Protein AF-A0A8S3FHP0-F1 (afdb_monomer_lite)

Foldseek 3Di:
DDPCLPQADQECVPDPDPDPVSVVSNCVVCVVVVNQWHHHDLDIGGADNVDDDPCLDPVNLVVLAPDAPPPDGGDLSVNLNVQLVCCLVVVDHGDDDQDDDWPRCSVVSVLSSLVSLQVNLPDPDPQSVVVVVCVVVCQQAAFWCDPVDHRGGQWDKDKAFDADNSSHTPHIDIDIGRRPPVLVPDDDPPIHRGNNVVCVQVVDDPVVCVVVVHDHPVD

pLDDT: mean 90.95, std 8.44, range [51.56, 98.5]

InterPro domains:
  IPR001609 Myosin head, motor domain-like [PF00063] (9-217)
  IPR001609 Myosin head, motor domain-like [PR00193] (37-56)
  IPR001609 Myosin head, motor domain-like [PR00193] (93-118)
  IPR001609 Myosin head, motor domain-like [PR00193] (136-163)
  IPR001609 Myosin head, motor domain-like [PS51456] (7-219)
  IPR001609 Myosin head, motor domain-like [SM00242] (1-219)
  IPR027417 P-loop containing nucleoside triphosphate hydrolase [SSF52540] (2-216)
  IPR036961 Kinesin motor domain superfamily [G3DSA:3.40.850.10] (1-219)
  IPR051724 Actin-based Motor Myosin [PTHR46049] (6-218)

Secondary structure (DSSP, 8-state):
--THHHH--SBGGG-SS--HHHHHHHHHHHHHTT--EEEETTEEEE---SS--S-SSHHHHHHHTT--BTTB---HHHHHHHHHHHHHHHT---------STTSSHHHHHHHHHHHHHHHTT---HHHHHHHHHHHHHHHHHEE--SS-TTEE-SEEEEEEEE-TTS-EEEEEEEEE---GGGGT---TT---BHHHHHHHHHS-HHHHHHTT---TT-

Sequence (219 aa):
MHITSIEGVDDMILLGDLKESAILHNLHMRYKQNYIYTYTGSILVAVNPYKLLNIYNIENIRQYSNKKIGELPPHIFSIGDNAYWSMQRYQHDQCIIISGESGSGKTESTKLILQFLAATSGQHSWIEQQILDANPILEAFGNAKTVRNDNSSRFGKYIDIHFDKRGTIEGAKIEQYLLEKSRIVSQARDERNYHVFYCLLSGMSKEEKKSLDLTAASD

Radius of gyration: 20.95 Å; chains: 1; bounding box: 48×36×68 Å

Structure (mmCIF, N/CA/C/O backbone):
data_AF-A0A8S3FHP0-F1
#
_entry.id   AF-A0A8S3FHP0-F1
#
loop_
_atom_site.group_PDB
_atom_site.id
_atom_site.type_symbol
_atom_site.label_atom_id
_atom_site.label_alt_id
_atom_site.label_comp_id
_atom_site.label_asym_id
_atom_site.label_entity_id
_atom_site.label_seq_id
_atom_site.pdbx_PDB_ins_code
_atom_site.Cartn_x
_atom_site.Cartn_y
_atom_site.Cartn_z
_atom_site.occupancy
_atom_site.B_iso_or_equiv
_atom_site.auth_seq_id
_atom_site.auth_comp_id
_atom_site.auth_asym_id
_atom_site.auth_atom_id
_atom_site.pdbx_PDB_model_num
ATOM 1 N N . MET A 1 1 ? -3.544 -14.968 -33.261 1.00 56.84 1 MET A N 1
ATOM 2 C CA . MET A 1 1 ? -2.958 -14.386 -32.034 1.00 56.84 1 MET A CA 1
ATOM 3 C C . MET A 1 1 ? -1.566 -13.895 -32.379 1.00 56.84 1 MET A C 1
ATOM 5 O O . MET A 1 1 ? -0.872 -14.602 -33.098 1.00 56.84 1 MET A O 1
ATOM 9 N N . HIS A 1 2 ? -1.206 -12.680 -31.965 1.00 62.44 2 HIS A N 1
ATOM 10 C CA . HIS A 1 2 ? 0.140 -12.138 -32.181 1.00 62.44 2 HIS A CA 1
ATOM 11 C C . HIS A 1 2 ? 1.163 -12.952 -31.368 1.00 62.44 2 HIS A C 1
ATOM 13 O O . HIS A 1 2 ? 0.796 -13.522 -30.344 1.00 62.44 2 HIS A O 1
ATOM 19 N N . ILE A 1 3 ? 2.430 -13.028 -31.792 1.00 61.47 3 ILE A N 1
ATOM 20 C CA . ILE A 1 3 ? 3.427 -13.908 -31.147 1.00 61.47 3 ILE A CA 1
ATOM 21 C C . ILE A 1 3 ? 3.679 -13.517 -29.679 1.00 61.47 3 ILE A C 1
ATOM 23 O O . ILE A 1 3 ? 3.780 -14.373 -28.808 1.00 61.47 3 ILE A O 1
ATOM 27 N N . THR A 1 4 ? 3.632 -12.214 -29.382 1.00 61.62 4 THR A N 1
ATOM 28 C CA . THR A 1 4 ? 3.727 -11.668 -28.015 1.00 61.62 4 THR A CA 1
ATOM 29 C C . THR A 1 4 ? 2.534 -12.047 -27.132 1.00 61.62 4 THR A C 1
ATOM 31 O O . THR A 1 4 ? 2.607 -11.923 -25.914 1.00 61.62 4 THR A O 1
ATOM 34 N N . SER A 1 5 ? 1.429 -12.516 -27.721 1.00 62.69 5 SER A N 1
ATOM 35 C CA . SER A 1 5 ? 0.283 -13.055 -26.986 1.00 62.69 5 SER A CA 1
ATOM 36 C C . SER A 1 5 ? 0.494 -14.502 -26.534 1.00 62.69 5 SER A C 1
ATOM 38 O O . SER A 1 5 ? -0.358 -15.005 -25.819 1.00 62.69 5 SER A O 1
ATOM 40 N N . ILE A 1 6 ? 1.571 -15.180 -26.952 1.00 68.56 6 ILE A N 1
ATOM 41 C CA . ILE A 1 6 ? 1.812 -16.601 -26.645 1.00 68.56 6 ILE A CA 1
ATOM 42 C C . ILE A 1 6 ? 2.683 -16.763 -25.391 1.00 68.56 6 ILE A C 1
ATOM 44 O O . ILE A 1 6 ? 2.388 -17.614 -24.558 1.00 68.56 6 ILE A O 1
ATOM 48 N N . GLU A 1 7 ? 3.718 -15.937 -25.226 1.00 74.69 7 GLU A N 1
ATOM 49 C CA . GLU A 1 7 ? 4.667 -16.046 -24.100 1.00 74.69 7 GLU A CA 1
ATOM 50 C C . GLU A 1 7 ? 4.375 -15.057 -22.958 1.00 74.69 7 GLU A C 1
ATOM 52 O O . GLU A 1 7 ? 4.788 -15.273 -21.820 1.00 74.69 7 GLU A O 1
ATOM 57 N N . GLY A 1 8 ? 3.588 -14.012 -23.235 1.00 85.12 8 GLY A N 1
ATOM 58 C CA . GLY A 1 8 ? 3.353 -12.902 -22.318 1.00 85.12 8 GLY A CA 1
ATOM 59 C C . GLY A 1 8 ? 4.528 -11.920 -22.281 1.00 85.12 8 GLY A C 1
ATOM 60 O O . GLY A 1 8 ? 5.661 -12.252 -22.612 1.00 85.12 8 GLY A O 1
ATOM 61 N N . VAL A 1 9 ? 4.253 -10.675 -21.902 1.00 93.94 9 VAL A N 1
ATOM 62 C CA . VAL A 1 9 ? 5.231 -9.581 -21.875 1.00 93.94 9 VAL A CA 1
ATOM 63 C C . VAL A 1 9 ? 5.257 -8.908 -20.510 1.00 93.94 9 VAL A C 1
ATOM 65 O O . VAL A 1 9 ? 4.219 -8.743 -19.866 1.00 93.94 9 VAL A O 1
ATOM 68 N N . ASP A 1 10 ? 6.454 -8.510 -20.084 1.00 96.12 10 ASP A N 1
ATOM 69 C CA . ASP A 1 10 ? 6.668 -7.734 -18.860 1.00 96.12 10 ASP A CA 1
ATOM 70 C C . ASP A 1 10 ? 6.106 -6.312 -18.968 1.00 96.12 10 ASP A C 1
ATOM 72 O O . ASP A 1 10 ? 5.585 -5.795 -17.982 1.00 96.12 10 ASP A O 1
ATOM 76 N N . ASP A 1 11 ? 6.162 -5.711 -20.160 1.00 96.00 11 ASP A N 1
ATOM 77 C CA . ASP A 1 11 ? 5.570 -4.407 -20.456 1.00 96.00 11 ASP A CA 1
ATOM 78 C C . ASP A 1 11 ? 4.529 -4.528 -21.570 1.00 96.00 11 ASP A C 1
ATOM 80 O O . ASP A 1 11 ? 4.825 -4.928 -22.699 1.00 96.00 11 ASP A O 1
ATOM 84 N N . MET A 1 12 ? 3.285 -4.183 -21.245 1.00 95.19 12 MET A N 1
ATOM 85 C CA . MET A 1 12 ? 2.149 -4.324 -22.148 1.00 95.19 12 MET A CA 1
ATOM 86 C C . MET A 1 12 ? 2.195 -3.368 -23.340 1.00 95.19 12 MET A C 1
ATOM 88 O O . MET A 1 12 ? 1.509 -3.644 -24.320 1.00 95.19 12 MET A O 1
ATOM 92 N N . ILE A 1 13 ? 3.038 -2.325 -23.339 1.00 92.81 13 ILE A N 1
ATOM 93 C CA . ILE A 1 13 ? 3.249 -1.493 -24.544 1.00 92.81 13 ILE A CA 1
ATOM 94 C C . ILE A 1 13 ? 3.892 -2.281 -25.696 1.00 92.81 13 ILE A C 1
ATOM 96 O O . ILE A 1 13 ? 3.830 -1.848 -26.842 1.00 92.81 13 ILE A O 1
ATOM 100 N N . LEU A 1 14 ? 4.496 -3.438 -25.400 1.00 91.50 14 LEU A N 1
ATOM 101 C CA . LEU A 1 14 ? 5.102 -4.339 -26.382 1.00 91.50 14 LEU A CA 1
ATOM 102 C C . LEU A 1 14 ? 4.084 -5.309 -27.008 1.00 91.50 14 LEU A C 1
ATOM 104 O O . LEU A 1 14 ? 4.441 -6.105 -27.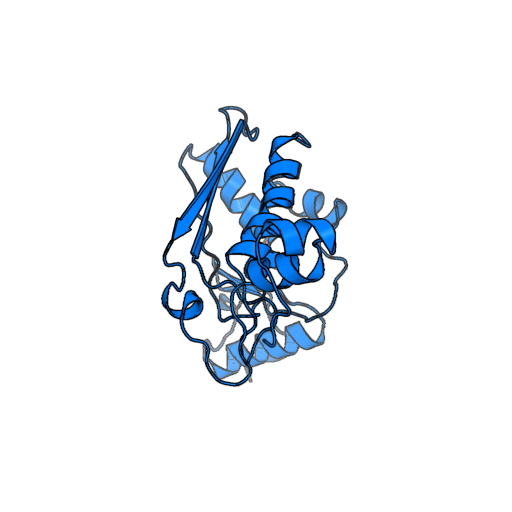879 1.00 91.50 14 LEU A O 1
ATOM 108 N N . LEU A 1 15 ? 2.820 -5.289 -26.571 1.00 90.38 15 LEU A N 1
ATOM 109 C CA . LEU A 1 15 ? 1.770 -6.092 -27.192 1.00 90.38 15 LEU A CA 1
ATOM 110 C C . LEU A 1 15 ? 1.500 -5.591 -28.615 1.00 90.38 15 LEU A C 1
ATOM 112 O O . LEU A 1 15 ? 1.171 -4.428 -28.821 1.00 90.38 15 LEU A O 1
ATOM 116 N N . GLY A 1 16 ? 1.555 -6.498 -29.596 1.00 84.12 16 GLY A N 1
ATOM 117 C CA . GLY A 1 16 ? 1.238 -6.159 -30.991 1.00 84.12 16 GLY A CA 1
ATOM 118 C C . GLY A 1 16 ? -0.228 -5.767 -31.240 1.00 84.12 16 GLY A C 1
ATOM 119 O O . GLY A 1 16 ? -0.529 -5.184 -32.275 1.00 84.12 16 GLY A O 1
ATOM 120 N N . ASP A 1 17 ? -1.138 -6.075 -30.307 1.00 83.19 17 ASP A N 1
ATOM 121 C CA . ASP A 1 17 ? -2.545 -5.654 -30.332 1.00 83.19 17 ASP A CA 1
ATOM 122 C C . ASP A 1 17 ? -2.956 -5.167 -28.932 1.00 83.19 17 ASP A C 1
ATOM 124 O O . ASP A 1 17 ? -3.122 -5.969 -28.011 1.00 83.19 17 ASP A O 1
ATOM 128 N N . LEU A 1 18 ? -3.096 -3.850 -28.757 1.00 84.12 18 LEU A N 1
ATOM 129 C CA . LEU A 1 18 ? -3.465 -3.199 -27.490 1.00 84.12 18 LEU A CA 1
ATOM 130 C C . LEU A 1 18 ? -4.990 -3.178 -27.292 1.00 84.12 18 LEU A C 1
ATOM 132 O O . LEU A 1 18 ? -5.617 -2.125 -27.188 1.00 84.12 18 LEU A O 1
ATOM 136 N N . LYS A 1 19 ? -5.601 -4.365 -27.249 1.00 89.62 19 LYS A N 1
ATOM 137 C CA . LYS A 1 19 ? -7.020 -4.554 -26.902 1.00 89.62 19 LYS A CA 1
ATOM 138 C C . LYS A 1 19 ? -7.177 -5.046 -25.472 1.00 89.62 19 LYS A C 1
ATOM 140 O O . LYS A 1 19 ? -6.323 -5.773 -24.967 1.00 89.62 19 LYS A O 1
ATOM 145 N N . GLU A 1 20 ? -8.329 -4.761 -24.866 1.00 91.81 20 GLU A N 1
ATOM 146 C CA . GLU A 1 20 ? -8.692 -5.260 -23.529 1.00 91.81 20 GLU A CA 1
ATOM 147 C C . GLU A 1 20 ? -8.520 -6.781 -23.408 1.00 91.81 20 GLU A C 1
ATOM 149 O O . GLU A 1 20 ? -7.965 -7.269 -22.428 1.00 91.81 20 GLU A O 1
ATOM 154 N N . SER A 1 21 ? -8.906 -7.538 -24.442 1.00 91.69 21 SER A N 1
ATOM 155 C CA . SER A 1 21 ? -8.743 -8.995 -24.470 1.00 91.69 21 SER A CA 1
ATOM 156 C C . SER A 1 21 ? -7.278 -9.437 -24.432 1.00 91.69 21 SER A C 1
ATOM 158 O O . SER A 1 21 ? -6.962 -10.444 -23.805 1.00 91.69 21 SER A O 1
ATOM 160 N N . ALA A 1 22 ? -6.380 -8.703 -25.095 1.00 91.56 22 ALA A N 1
ATOM 161 C CA . ALA A 1 22 ? -4.953 -9.014 -25.125 1.00 91.56 22 ALA A CA 1
ATOM 162 C C . ALA A 1 22 ? -4.275 -8.654 -23.796 1.00 91.56 22 ALA A C 1
ATOM 164 O O . ALA A 1 22 ? -3.485 -9.445 -23.281 1.00 91.56 22 ALA A O 1
ATOM 165 N N . ILE A 1 23 ? -4.644 -7.512 -23.209 1.00 93.50 23 ILE A N 1
ATOM 166 C CA . ILE A 1 23 ? -4.213 -7.087 -21.870 1.00 93.50 23 ILE A CA 1
ATOM 167 C C . ILE A 1 23 ? -4.636 -8.128 -20.829 1.00 93.50 23 ILE A C 1
ATOM 169 O O . ILE A 1 23 ? -3.799 -8.643 -20.088 1.00 93.50 23 ILE A O 1
ATOM 173 N N . LEU A 1 24 ? -5.920 -8.499 -20.814 1.00 94.94 24 LEU A N 1
ATOM 174 C CA . LEU A 1 24 ? -6.455 -9.491 -19.883 1.00 94.94 24 LEU A CA 1
ATOM 175 C C . LEU A 1 24 ? -5.771 -10.851 -20.056 1.00 94.94 24 LEU A C 1
ATOM 177 O O . LEU A 1 24 ? -5.426 -11.500 -19.069 1.00 94.94 24 LEU A O 1
ATOM 181 N N . HIS A 1 25 ? -5.542 -11.273 -21.301 1.00 93.81 25 HIS A N 1
ATOM 182 C CA . HIS A 1 25 ? -4.832 -12.513 -21.589 1.00 93.81 25 HIS A CA 1
ATOM 183 C C . HIS A 1 25 ? -3.393 -12.489 -21.055 1.00 93.81 25 HIS A C 1
ATOM 185 O O . HIS A 1 25 ? -2.985 -13.439 -20.388 1.00 93.81 25 HIS A O 1
ATOM 191 N N . ASN A 1 26 ? -2.656 -11.394 -21.275 1.00 95.75 26 ASN A N 1
ATOM 192 C CA . ASN A 1 26 ? -1.294 -11.227 -20.770 1.00 95.75 26 ASN A CA 1
ATOM 193 C C . ASN A 1 26 ? -1.243 -11.315 -19.238 1.00 95.75 26 ASN A C 1
ATOM 195 O O . ASN A 1 26 ? -0.484 -12.112 -18.687 1.00 95.75 26 ASN A O 1
ATOM 199 N N . LEU A 1 27 ? -2.099 -10.549 -18.553 1.00 96.81 27 LEU A N 1
ATOM 200 C CA . LEU A 1 27 ? -2.188 -10.558 -17.092 1.00 96.81 27 LEU A CA 1
ATOM 201 C C . LEU A 1 27 ? -2.533 -11.955 -16.559 1.00 96.81 27 LEU A C 1
ATOM 203 O O . LEU A 1 27 ? -1.909 -12.419 -15.609 1.00 96.81 27 LEU A O 1
ATOM 207 N N . HIS A 1 28 ? -3.475 -12.659 -17.194 1.00 95.88 28 HIS A N 1
ATOM 208 C CA . HIS A 1 28 ? -3.867 -14.015 -16.799 1.00 95.88 28 HIS A CA 1
ATOM 209 C C . HIS A 1 28 ? -2.731 -15.030 -16.948 1.00 95.88 28 HIS A C 1
ATOM 211 O O . HIS A 1 28 ? -2.503 -15.842 -16.050 1.00 95.88 28 HIS A O 1
ATOM 217 N N . MET A 1 29 ? -1.998 -14.995 -18.065 1.00 94.94 29 MET A N 1
ATOM 218 C CA . MET A 1 29 ? -0.865 -15.898 -18.287 1.00 94.94 29 MET A CA 1
ATOM 219 C C . MET A 1 29 ? 0.260 -15.664 -17.281 1.00 94.94 29 MET A C 1
ATOM 221 O O . MET A 1 29 ? 0.756 -16.622 -16.686 1.00 94.94 29 MET A O 1
ATOM 225 N N . ARG A 1 30 ? 0.615 -14.398 -17.041 1.00 96.56 30 ARG A N 1
ATOM 226 C CA . ARG A 1 30 ? 1.624 -14.004 -16.050 1.00 96.56 30 ARG A CA 1
ATOM 227 C C . ARG A 1 30 ? 1.219 -14.422 -14.641 1.00 96.56 30 ARG A C 1
ATOM 229 O O . ARG A 1 30 ? 2.000 -15.062 -13.936 1.00 96.56 30 ARG A O 1
ATOM 236 N N . TYR A 1 31 ? -0.035 -14.170 -14.272 1.00 96.62 31 TYR A N 1
ATOM 237 C CA . TYR A 1 31 ? -0.573 -14.531 -12.965 1.00 96.62 31 TYR A CA 1
ATOM 238 C C . TYR A 1 31 ? -0.531 -16.044 -12.709 1.00 96.62 31 TYR A C 1
ATOM 240 O O . TYR A 1 31 ? -0.160 -16.470 -11.615 1.00 96.62 31 TYR A O 1
ATOM 248 N N . LYS A 1 32 ? -0.820 -16.879 -13.720 1.00 95.38 32 LYS A N 1
ATOM 249 C CA . LYS A 1 32 ? -0.690 -18.347 -13.618 1.00 95.38 32 LYS A CA 1
ATOM 250 C C . LYS A 1 32 ? 0.726 -18.813 -13.274 1.00 95.38 32 LYS A C 1
ATOM 252 O O . LYS A 1 32 ? 0.880 -19.876 -12.680 1.00 95.38 32 LYS A O 1
ATOM 257 N N . GLN A 1 33 ? 1.738 -18.026 -13.625 1.00 94.88 33 GLN A N 1
ATOM 258 C CA . GLN A 1 33 ? 3.145 -18.287 -13.318 1.00 94.88 33 GLN A CA 1
ATOM 259 C C . GLN A 1 33 ? 3.619 -17.556 -12.046 1.00 94.88 33 GLN A C 1
ATOM 261 O O . GLN A 1 33 ? 4.800 -17.584 -11.721 1.00 94.88 33 GLN A O 1
ATOM 266 N N . ASN A 1 34 ? 2.701 -16.944 -11.288 1.00 95.75 34 ASN A N 1
ATOM 267 C CA . ASN A 1 34 ? 2.957 -16.105 -10.110 1.00 95.75 34 ASN A CA 1
ATOM 268 C C . ASN A 1 34 ? 3.662 -14.768 -10.395 1.00 95.75 34 ASN A C 1
ATOM 270 O O . ASN A 1 34 ? 4.119 -14.113 -9.458 1.00 95.75 34 ASN A O 1
ATOM 274 N N . TYR A 1 35 ? 3.700 -14.317 -11.650 1.00 97.25 35 TYR A N 1
ATOM 275 C CA . TYR A 1 35 ? 4.113 -12.956 -11.987 1.00 97.25 35 TYR A CA 1
ATOM 276 C C . TYR A 1 35 ? 2.927 -12.008 -11.805 1.00 97.25 35 TYR A C 1
ATOM 278 O O . TYR A 1 35 ? 2.051 -11.898 -12.660 1.00 97.25 35 TYR A O 1
ATOM 286 N N . ILE A 1 36 ? 2.884 -11.343 -10.651 1.00 98.06 36 ILE A N 1
ATOM 287 C CA . ILE A 1 36 ? 1.759 -10.481 -10.255 1.00 98.06 36 ILE A CA 1
ATOM 288 C C . ILE A 1 36 ? 1.893 -9.028 -10.714 1.00 98.06 36 ILE A C 1
ATOM 290 O O . ILE A 1 36 ? 0.919 -8.280 -10.681 1.00 98.06 36 ILE A O 1
ATOM 294 N N . TYR A 1 37 ? 3.096 -8.630 -11.115 1.00 98.50 37 TYR A N 1
ATOM 295 C CA . TYR A 1 37 ? 3.439 -7.279 -11.531 1.00 98.50 37 TYR A CA 1
ATOM 296 C C . TYR A 1 37 ? 3.646 -7.248 -13.041 1.00 98.50 37 TYR A C 1
ATOM 298 O O . TYR A 1 37 ? 4.295 -8.130 -13.605 1.00 98.50 37 TYR A O 1
ATOM 306 N N . THR A 1 38 ? 3.094 -6.237 -13.702 1.00 98.25 38 THR A N 1
ATOM 307 C CA . THR A 1 38 ? 3.239 -6.022 -15.148 1.00 98.25 38 THR A CA 1
ATOM 308 C C . THR A 1 38 ? 3.289 -4.525 -15.424 1.00 98.25 38 THR A C 1
ATOM 310 O O . THR A 1 38 ? 2.475 -3.781 -14.879 1.00 98.25 38 THR A O 1
ATOM 313 N N . TYR A 1 39 ? 4.222 -4.065 -16.251 1.00 97.88 39 TYR A N 1
ATOM 314 C CA . TYR A 1 39 ? 4.265 -2.671 -16.676 1.00 97.88 39 TYR A CA 1
ATOM 315 C C . TYR A 1 39 ? 3.251 -2.389 -17.785 1.00 97.88 39 TYR A C 1
ATOM 317 O O . TYR A 1 39 ? 2.839 -3.263 -18.550 1.00 97.88 39 TYR A O 1
ATOM 325 N N . THR A 1 40 ? 2.865 -1.126 -17.869 1.00 94.56 40 THR A N 1
ATOM 326 C CA . THR A 1 40 ? 2.266 -0.513 -19.049 1.00 94.56 40 THR A CA 1
ATOM 327 C C . THR A 1 40 ? 2.882 0.873 -19.197 1.00 94.56 40 THR A C 1
ATOM 329 O O . THR A 1 40 ? 2.340 1.874 -18.721 1.00 94.56 40 THR A O 1
ATOM 332 N N . GLY A 1 41 ? 4.078 0.920 -19.786 1.00 91.38 41 GLY A N 1
ATOM 333 C CA . GLY A 1 41 ? 4.923 2.110 -19.795 1.00 91.38 41 GLY A CA 1
ATOM 334 C C . GLY A 1 41 ? 5.360 2.478 -18.375 1.00 91.38 41 GLY A C 1
ATOM 335 O O . GLY A 1 41 ? 5.966 1.672 -17.677 1.00 91.38 41 GLY A O 1
ATOM 336 N N . SER A 1 42 ? 5.034 3.691 -17.922 1.00 88.31 42 SER A N 1
ATOM 337 C CA . SER A 1 42 ? 5.384 4.170 -16.574 1.00 88.31 42 SER A CA 1
ATOM 338 C C . SER A 1 42 ? 4.444 3.690 -15.461 1.00 88.31 42 SER A C 1
ATOM 340 O O . SER A 1 42 ? 4.702 3.948 -14.287 1.00 88.31 42 SER A O 1
ATOM 342 N N . ILE A 1 43 ? 3.346 3.013 -15.802 1.00 95.00 43 ILE A N 1
ATOM 343 C CA . ILE A 1 43 ? 2.361 2.518 -14.837 1.00 95.00 43 ILE A CA 1
ATOM 344 C C . ILE A 1 43 ? 2.680 1.063 -14.492 1.00 95.00 43 ILE A C 1
ATOM 346 O O . ILE A 1 43 ? 2.978 0.254 -15.372 1.00 95.00 43 ILE A O 1
ATOM 350 N N . LEU A 1 44 ? 2.546 0.710 -13.213 1.00 98.19 44 LEU A N 1
ATOM 351 C CA . LEU A 1 44 ? 2.620 -0.671 -12.750 1.00 98.19 44 LEU A CA 1
ATOM 352 C C . LEU A 1 44 ? 1.221 -1.220 -12.452 1.00 98.19 44 LEU A C 1
ATOM 354 O O . LEU A 1 44 ? 0.503 -0.703 -11.598 1.00 98.19 44 LEU A O 1
ATOM 358 N N . VAL A 1 45 ? 0.864 -2.314 -13.120 1.00 98.06 45 VAL A N 1
ATOM 359 C CA . VAL A 1 45 ? -0.328 -3.111 -12.824 1.00 98.06 45 VAL A CA 1
ATOM 360 C C . VAL A 1 45 ? 0.058 -4.225 -11.855 1.00 98.06 45 VAL A C 1
ATOM 362 O O . VAL A 1 45 ? 0.954 -5.020 -12.138 1.00 98.06 45 VAL A O 1
ATOM 365 N N . ALA A 1 46 ? -0.633 -4.287 -10.717 1.00 98.25 46 ALA A N 1
ATOM 366 C CA . ALA A 1 46 ? -0.453 -5.309 -9.691 1.00 98.25 46 ALA A CA 1
ATOM 367 C C . ALA A 1 46 ? -1.739 -6.131 -9.523 1.00 98.25 46 ALA A C 1
ATOM 369 O O . ALA A 1 46 ? -2.815 -5.569 -9.316 1.00 98.25 46 ALA A O 1
ATOM 370 N N . VAL A 1 47 ? -1.628 -7.458 -9.587 1.00 97.88 47 VAL A N 1
ATOM 371 C CA . VAL A 1 47 ? -2.746 -8.391 -9.381 1.00 97.88 47 VAL A CA 1
ATOM 372 C C . VAL A 1 47 ? -2.557 -9.112 -8.050 1.00 97.88 47 VAL A C 1
ATOM 374 O O . VAL A 1 47 ? -1.600 -9.862 -7.885 1.00 97.88 47 VAL A O 1
ATOM 377 N N . ASN A 1 48 ? -3.460 -8.895 -7.090 1.00 96.00 48 ASN A N 1
ATOM 378 C CA . ASN A 1 48 ? -3.344 -9.482 -5.752 1.00 96.00 48 ASN A CA 1
ATOM 379 C C . ASN A 1 48 ? -3.314 -11.030 -5.811 1.00 96.00 48 ASN A C 1
ATOM 381 O O . ASN A 1 48 ? -4.300 -11.625 -6.249 1.00 96.00 48 ASN A O 1
ATOM 385 N N . PRO A 1 49 ? -2.232 -11.692 -5.350 1.00 95.88 49 PRO A N 1
ATOM 386 C CA . PRO A 1 49 ? -2.113 -13.149 -5.398 1.00 95.88 49 PRO A CA 1
ATOM 387 C C . PRO A 1 49 ? -2.924 -13.900 -4.335 1.00 95.88 49 PRO A C 1
ATOM 389 O O . PRO A 1 49 ? -3.022 -15.123 -4.419 1.00 95.88 49 PRO A O 1
ATOM 392 N N . TYR A 1 50 ? -3.441 -13.215 -3.305 1.00 91.25 50 TYR A N 1
ATOM 393 C CA . TYR A 1 50 ? -4.063 -13.829 -2.117 1.00 91.25 50 TYR A CA 1
ATOM 394 C C . TYR A 1 50 ? -3.196 -14.904 -1.432 1.00 91.25 50 TYR A C 1
ATOM 396 O O . TYR A 1 50 ? -3.694 -15.798 -0.750 1.00 91.25 50 TYR A O 1
ATOM 404 N N . LYS A 1 51 ? -1.876 -14.817 -1.610 1.00 93.62 51 LYS A N 1
ATOM 405 C CA . LYS A 1 51 ? -0.870 -15.669 -0.975 1.00 93.62 51 LYS A CA 1
ATOM 406 C C . LYS A 1 51 ? 0.444 -14.914 -0.852 1.00 93.62 51 LYS A C 1
ATOM 408 O O . LYS A 1 51 ? 0.695 -13.961 -1.588 1.00 93.62 51 LYS A O 1
ATOM 413 N N . LEU A 1 52 ? 1.296 -15.374 0.052 1.00 91.12 52 LEU A N 1
ATOM 414 C CA . LEU A 1 52 ? 2.635 -14.823 0.211 1.00 91.12 52 LEU A CA 1
ATOM 415 C C . LEU A 1 52 ? 3.538 -15.283 -0.939 1.00 91.12 52 LEU A C 1
ATOM 417 O O . LEU A 1 52 ? 3.547 -16.458 -1.308 1.00 91.12 52 LEU A O 1
ATOM 421 N N . LEU A 1 53 ? 4.306 -14.343 -1.485 1.00 94.88 53 LEU A N 1
ATOM 422 C CA . LEU A 1 53 ? 5.354 -14.587 -2.472 1.00 94.88 53 LEU A CA 1
ATOM 423 C C . LEU A 1 53 ? 6.683 -14.103 -1.885 1.00 94.88 53 LEU A C 1
ATOM 425 O O . LEU A 1 53 ? 6.741 -13.025 -1.297 1.00 94.88 53 LEU A O 1
ATOM 429 N N . ASN A 1 54 ? 7.752 -14.881 -2.052 1.00 94.81 54 ASN A N 1
ATOM 430 C CA . ASN A 1 54 ? 9.085 -14.522 -1.561 1.00 94.81 54 ASN A CA 1
ATOM 431 C C . ASN A 1 54 ? 9.813 -13.589 -2.550 1.00 94.81 54 ASN A C 1
ATOM 433 O O . ASN A 1 54 ? 10.812 -13.978 -3.149 1.00 94.81 54 ASN A O 1
ATOM 437 N N . ILE A 1 55 ? 9.252 -12.396 -2.770 1.00 96.75 55 ILE A N 1
ATOM 438 C CA . ILE A 1 55 ? 9.759 -11.387 -3.723 1.00 96.75 55 ILE A CA 1
ATOM 439 C C . ILE A 1 55 ? 9.983 -10.006 -3.079 1.00 96.75 55 ILE A C 1
ATOM 441 O O . ILE A 1 55 ? 10.243 -9.027 -3.770 1.00 96.75 55 ILE A O 1
ATOM 445 N N . TYR A 1 56 ? 9.894 -9.926 -1.750 1.00 95.62 56 TYR A N 1
ATOM 446 C CA . TYR A 1 56 ? 9.967 -8.672 -0.990 1.00 95.62 56 TYR A CA 1
ATOM 447 C C . TYR A 1 56 ? 11.085 -8.667 0.060 1.00 95.62 56 TYR A C 1
ATOM 449 O O . TYR A 1 56 ? 11.035 -7.894 1.013 1.00 95.62 56 TYR A O 1
ATOM 457 N N . ASN A 1 57 ? 12.066 -9.561 -0.066 1.00 93.25 57 ASN A N 1
ATOM 458 C CA . ASN A 1 57 ? 13.168 -9.652 0.891 1.00 93.25 57 ASN A CA 1
ATOM 459 C C . ASN A 1 57 ? 14.235 -8.567 0.646 1.00 93.25 57 ASN A C 1
ATOM 461 O O . ASN A 1 57 ? 14.174 -7.789 -0.311 1.00 93.25 57 ASN A O 1
ATOM 465 N N . ILE A 1 58 ? 15.225 -8.514 1.537 1.00 91.50 58 ILE A N 1
ATOM 466 C CA . ILE A 1 58 ? 16.315 -7.531 1.489 1.00 91.50 58 ILE A CA 1
ATOM 467 C C . ILE A 1 58 ? 17.134 -7.687 0.201 1.00 91.50 58 ILE A C 1
ATOM 469 O O . ILE A 1 58 ? 17.590 -6.692 -0.366 1.00 91.50 58 ILE A O 1
ATOM 473 N N . GLU A 1 59 ? 17.309 -8.912 -0.293 1.00 95.25 59 GLU A N 1
ATOM 474 C CA . GLU A 1 59 ? 17.984 -9.182 -1.560 1.00 95.25 59 GLU A CA 1
ATOM 475 C C . GLU A 1 59 ? 17.232 -8.537 -2.728 1.00 95.25 59 GLU A C 1
ATOM 477 O O . GLU A 1 59 ? 17.862 -7.891 -3.565 1.00 95.25 59 GLU A O 1
ATOM 482 N N . ASN A 1 60 ? 15.897 -8.624 -2.751 1.00 96.25 60 ASN A N 1
ATOM 483 C CA . ASN A 1 60 ? 15.074 -7.943 -3.747 1.00 96.25 60 ASN A CA 1
ATOM 484 C C . ASN A 1 60 ? 15.211 -6.421 -3.638 1.00 96.25 60 ASN A C 1
ATOM 486 O O . ASN A 1 60 ? 15.419 -5.770 -4.657 1.00 96.25 60 ASN A O 1
ATOM 490 N N . ILE A 1 61 ? 15.159 -5.846 -2.433 1.00 94.81 61 ILE A N 1
ATOM 491 C CA . ILE A 1 61 ? 15.364 -4.398 -2.245 1.00 94.81 61 ILE A CA 1
ATOM 492 C C . ILE A 1 61 ? 16.693 -3.972 -2.880 1.00 94.81 61 ILE A C 1
ATOM 494 O O . ILE A 1 61 ? 16.703 -3.101 -3.747 1.00 94.81 61 ILE A O 1
ATOM 498 N N . ARG A 1 62 ? 17.796 -4.645 -2.528 1.00 94.62 62 ARG A N 1
ATOM 499 C CA . ARG A 1 62 ? 19.136 -4.351 -3.066 1.00 94.62 62 ARG A CA 1
ATOM 500 C C . ARG A 1 62 ? 19.220 -4.529 -4.577 1.00 94.62 62 ARG A C 1
ATOM 502 O O . ARG A 1 62 ? 19.909 -3.759 -5.238 1.00 94.62 62 ARG A O 1
ATOM 509 N N . GLN A 1 63 ? 18.554 -5.548 -5.117 1.00 96.88 63 GLN A N 1
ATOM 510 C CA . GLN A 1 63 ? 18.549 -5.825 -6.549 1.00 96.88 63 GLN A CA 1
ATOM 511 C C . GLN A 1 63 ? 17.882 -4.692 -7.336 1.00 96.88 63 GLN A C 1
ATOM 513 O O . GLN A 1 63 ? 18.390 -4.320 -8.392 1.00 96.88 63 GLN A O 1
ATOM 518 N N . TYR A 1 64 ? 16.768 -4.160 -6.824 1.00 97.44 64 TYR A N 1
ATOM 519 C CA . TYR A 1 64 ? 15.996 -3.099 -7.472 1.00 97.44 64 TYR A CA 1
ATOM 520 C C . TYR A 1 64 ? 16.503 -1.682 -7.166 1.00 97.44 64 TYR A C 1
ATOM 522 O O . TYR A 1 64 ? 16.093 -0.755 -7.856 1.00 97.44 64 TYR A O 1
ATOM 530 N N . SER A 1 65 ? 17.397 -1.499 -6.189 1.00 95.31 65 SER A N 1
ATOM 531 C CA . SER A 1 65 ? 18.014 -0.198 -5.908 1.00 95.31 65 SER A CA 1
ATOM 532 C C . SER A 1 65 ? 18.903 0.289 -7.058 1.00 95.31 65 SER A C 1
ATOM 534 O O . SER A 1 65 ? 19.753 -0.454 -7.558 1.00 95.31 65 SER A O 1
ATOM 536 N N . ASN A 1 66 ? 18.788 1.571 -7.406 1.00 93.88 66 ASN A N 1
ATOM 537 C CA . ASN A 1 66 ? 19.532 2.233 -8.482 1.00 93.88 66 ASN A CA 1
ATOM 538 C C . ASN A 1 66 ? 19.370 1.545 -9.849 1.00 93.88 66 ASN A C 1
ATOM 540 O O . ASN A 1 66 ? 20.345 1.395 -10.596 1.00 93.88 66 ASN A O 1
ATOM 544 N N . LYS A 1 67 ? 18.152 1.105 -10.178 1.00 95.38 67 LYS A N 1
ATOM 545 C CA . LYS A 1 67 ? 17.824 0.455 -11.454 1.00 95.38 67 LYS A CA 1
ATOM 546 C C . LYS A 1 67 ? 16.759 1.239 -12.191 1.00 95.38 67 LYS A C 1
ATOM 548 O O . LYS A 1 67 ? 15.739 1.626 -11.630 1.00 95.38 67 LYS A O 1
ATOM 553 N N . LYS A 1 68 ? 16.963 1.441 -13.493 1.00 92.25 68 LYS A N 1
ATOM 554 C CA . LYS A 1 68 ? 15.933 2.079 -14.316 1.00 92.25 68 LYS A CA 1
ATOM 555 C C . LYS A 1 68 ? 14.773 1.115 -14.541 1.00 92.25 68 LYS A C 1
ATOM 557 O O . LYS A 1 68 ? 14.965 -0.096 -14.669 1.00 92.25 68 LYS A O 1
ATOM 562 N N . ILE A 1 69 ? 13.566 1.669 -14.646 1.00 93.25 69 ILE A N 1
ATOM 563 C CA . ILE A 1 69 ? 12.385 0.910 -15.068 1.00 93.25 69 ILE A CA 1
ATOM 564 C C . ILE A 1 69 ? 12.691 0.235 -16.413 1.00 93.25 69 ILE A C 1
ATOM 566 O O . ILE A 1 69 ? 13.196 0.876 -17.334 1.00 93.25 69 ILE A O 1
ATOM 570 N N . GLY A 1 70 ? 12.415 -1.068 -16.493 1.00 91.38 70 GLY A N 1
ATOM 571 C CA . GLY A 1 70 ? 12.679 -1.901 -17.669 1.00 91.38 70 GLY A CA 1
ATOM 572 C C . GLY A 1 70 ? 14.040 -2.611 -17.684 1.00 91.38 70 GLY A C 1
ATOM 573 O O . GLY A 1 70 ? 14.204 -3.536 -18.471 1.00 91.38 70 GLY A O 1
ATOM 574 N N . GLU A 1 71 ? 14.998 -2.258 -16.814 1.00 94.38 71 GLU A N 1
ATOM 575 C CA . GLU A 1 71 ? 16.254 -3.030 -16.680 1.00 94.38 71 GLU A CA 1
ATOM 576 C C . GLU A 1 71 ? 16.050 -4.365 -15.950 1.00 94.38 71 GLU A C 1
ATOM 578 O O . GLU A 1 71 ? 16.795 -5.321 -16.162 1.00 94.38 71 GLU A O 1
ATOM 583 N N . LEU A 1 72 ? 15.046 -4.417 -15.076 1.00 96.44 72 LEU A N 1
ATOM 584 C CA . LEU A 1 72 ? 14.634 -5.599 -14.328 1.00 96.44 72 LEU A CA 1
ATOM 585 C C . LEU A 1 72 ? 13.148 -5.891 -14.570 1.00 96.44 72 LEU A C 1
ATOM 587 O O . LEU A 1 72 ? 12.408 -4.980 -14.969 1.00 96.44 72 LEU A O 1
ATOM 591 N N . PRO A 1 73 ? 12.696 -7.129 -14.282 1.00 97.06 73 PRO A N 1
ATOM 592 C CA . PRO A 1 73 ? 11.286 -7.484 -14.362 1.00 97.06 73 PRO A CA 1
ATOM 593 C C . PRO A 1 73 ? 10.376 -6.530 -13.564 1.00 97.06 73 PRO A C 1
ATOM 595 O O . PRO A 1 73 ? 10.833 -5.841 -12.647 1.00 97.06 73 PRO A O 1
ATOM 598 N N . PRO A 1 74 ? 9.073 -6.472 -13.879 1.00 98.25 74 PRO A N 1
ATOM 599 C CA . PRO A 1 74 ? 8.145 -5.588 -13.195 1.00 98.25 74 PRO A CA 1
A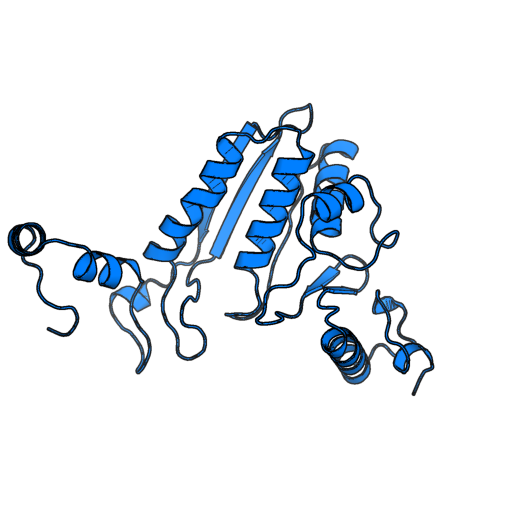TOM 600 C C . PRO A 1 74 ? 8.068 -5.860 -11.697 1.00 98.25 74 PRO A C 1
ATOM 602 O O . PRO A 1 74 ? 7.858 -6.996 -11.270 1.00 98.25 74 PRO A O 1
ATOM 605 N N . HIS A 1 75 ? 8.207 -4.806 -10.894 1.00 98.38 75 HIS A N 1
ATOM 606 C CA . HIS A 1 75 ? 8.153 -4.917 -9.443 1.00 98.38 75 HIS A CA 1
ATOM 607 C C . HIS A 1 75 ? 7.757 -3.599 -8.783 1.00 98.38 75 HIS A C 1
ATOM 609 O O . HIS A 1 75 ? 8.063 -2.529 -9.292 1.00 98.38 75 HIS A O 1
ATOM 615 N N . ILE A 1 76 ? 7.130 -3.648 -7.608 1.00 98.19 76 ILE A N 1
ATOM 616 C CA . ILE A 1 76 ? 6.753 -2.426 -6.876 1.00 98.19 76 ILE A CA 1
ATOM 617 C C . ILE A 1 76 ? 7.975 -1.606 -6.426 1.00 98.19 76 ILE A C 1
ATOM 619 O O . ILE A 1 76 ? 7.927 -0.380 -6.376 1.00 98.19 76 ILE A O 1
ATOM 623 N N . PHE A 1 77 ? 9.098 -2.278 -6.161 1.00 98.00 77 PHE A N 1
ATOM 624 C CA . PHE A 1 77 ? 10.352 -1.628 -5.766 1.00 98.00 77 PHE A CA 1
ATOM 625 C C . PHE A 1 77 ? 10.973 -0.786 -6.881 1.00 98.00 77 PHE A C 1
ATOM 627 O O . PHE A 1 77 ? 11.610 0.211 -6.572 1.00 98.00 77 PHE A O 1
ATOM 634 N N . SER A 1 78 ? 10.745 -1.108 -8.160 1.00 97.44 78 SER A N 1
ATOM 635 C CA . SER A 1 78 ? 11.229 -0.250 -9.250 1.00 97.44 78 SER A CA 1
ATOM 636 C C . SER A 1 78 ? 10.498 1.094 -9.289 1.00 97.44 78 SER A C 1
ATOM 638 O O . SER A 1 78 ? 11.100 2.108 -9.625 1.00 97.44 78 SER A O 1
ATOM 640 N N . ILE A 1 79 ? 9.217 1.122 -8.899 1.00 97.75 79 ILE A N 1
ATOM 641 C CA . ILE A 1 79 ? 8.430 2.356 -8.778 1.00 97.75 79 ILE A CA 1
ATOM 642 C C . ILE A 1 79 ? 8.931 3.190 -7.595 1.00 97.75 79 ILE A C 1
ATOM 644 O O . ILE A 1 79 ? 9.097 4.401 -7.729 1.00 97.75 79 ILE A O 1
ATOM 648 N N . GLY A 1 80 ? 9.223 2.538 -6.463 1.00 96.75 80 GLY A N 1
ATOM 649 C CA . GLY A 1 80 ? 9.850 3.182 -5.305 1.00 96.75 80 GLY A CA 1
ATOM 650 C C . GLY A 1 80 ? 11.217 3.790 -5.639 1.00 96.75 80 GLY A C 1
ATOM 651 O O . GLY A 1 80 ? 11.440 4.967 -5.361 1.00 96.75 80 GLY A O 1
ATOM 652 N N . ASP A 1 81 ? 12.098 3.022 -6.290 1.00 96.75 81 ASP A N 1
ATOM 653 C CA . ASP A 1 81 ? 13.434 3.473 -6.709 1.00 96.75 81 ASP A CA 1
ATOM 654 C C . ASP A 1 81 ? 13.350 4.620 -7.710 1.00 96.75 81 ASP A C 1
ATOM 656 O O . ASP A 1 81 ? 14.029 5.629 -7.555 1.00 96.75 81 ASP A O 1
ATOM 660 N N . ASN A 1 82 ? 12.464 4.512 -8.703 1.00 96.75 82 ASN A N 1
ATOM 661 C CA . ASN A 1 82 ? 12.297 5.551 -9.707 1.00 96.75 82 ASN A CA 1
ATOM 662 C C . ASN A 1 82 ? 11.837 6.878 -9.092 1.00 96.75 82 ASN A C 1
ATOM 664 O O . ASN A 1 82 ? 12.383 7.924 -9.448 1.00 96.75 82 ASN A O 1
ATOM 668 N N . ALA A 1 83 ? 10.880 6.843 -8.161 1.00 96.94 83 ALA A N 1
ATOM 669 C CA . ALA A 1 83 ? 10.444 8.032 -7.438 1.00 96.94 83 ALA A CA 1
ATOM 670 C C . ALA A 1 83 ? 11.586 8.607 -6.585 1.00 96.94 83 ALA A C 1
ATOM 672 O O . ALA A 1 83 ? 11.927 9.780 -6.723 1.00 96.94 83 ALA A O 1
ATOM 673 N N . TYR A 1 84 ? 12.238 7.785 -5.761 1.00 96.12 84 TYR A N 1
ATOM 674 C CA . TYR A 1 84 ? 13.335 8.231 -4.899 1.00 96.12 84 TYR A CA 1
ATOM 675 C C . TYR A 1 84 ? 14.503 8.829 -5.695 1.00 96.12 84 TYR A C 1
ATOM 677 O O . TYR A 1 84 ? 14.947 9.947 -5.427 1.00 96.12 84 TYR A O 1
ATOM 685 N N . TRP A 1 85 ? 14.943 8.137 -6.745 1.00 95.62 85 TRP A N 1
ATOM 686 C CA . TRP A 1 85 ? 15.996 8.611 -7.634 1.00 95.62 85 TRP A CA 1
ATOM 687 C C . TRP A 1 85 ? 15.609 9.920 -8.326 1.00 95.62 85 TRP A C 1
ATOM 689 O O . TRP A 1 85 ? 16.430 10.833 -8.408 1.00 95.62 85 TRP A O 1
ATOM 699 N N . SER A 1 86 ? 14.365 10.048 -8.801 1.00 95.94 86 SER A N 1
ATOM 700 C CA . SER A 1 86 ? 13.892 11.264 -9.479 1.00 95.94 86 SER A CA 1
ATOM 701 C C . SER A 1 86 ? 13.839 12.452 -8.522 1.00 95.94 86 SER A C 1
ATOM 703 O O . SER A 1 86 ? 14.302 13.538 -8.876 1.00 95.94 86 SER A O 1
ATOM 705 N N . MET A 1 87 ? 13.373 12.236 -7.290 1.00 96.50 87 MET A N 1
ATOM 706 C CA . MET A 1 87 ? 13.404 13.236 -6.224 1.00 96.50 87 MET A CA 1
ATOM 707 C C . MET A 1 87 ? 14.833 13.734 -5.979 1.00 96.50 87 MET A C 1
ATOM 709 O O . MET A 1 87 ? 15.085 14.937 -6.025 1.00 96.50 87 MET A O 1
ATOM 713 N N . GLN A 1 88 ? 15.796 12.824 -5.802 1.00 94.06 88 GLN A N 1
ATOM 714 C CA . GLN A 1 88 ? 17.195 13.188 -5.562 1.00 94.06 88 GLN A CA 1
ATOM 715 C C . GLN A 1 88 ? 17.857 13.841 -6.780 1.00 94.06 88 GLN A C 1
ATOM 717 O O . GLN A 1 88 ? 18.620 14.798 -6.644 1.00 94.06 88 GLN A O 1
ATOM 722 N N . ARG A 1 89 ? 17.591 13.341 -7.988 1.00 95.19 89 ARG A N 1
ATOM 723 C CA . ARG A 1 89 ? 18.228 13.828 -9.215 1.00 95.19 89 ARG A CA 1
ATOM 724 C C . ARG A 1 89 ? 17.728 15.209 -9.608 1.00 95.19 89 ARG A C 1
ATOM 726 O O . ARG A 1 89 ? 18.538 16.050 -9.998 1.00 95.19 89 ARG A O 1
ATOM 733 N N . TYR A 1 90 ? 16.415 15.411 -9.564 1.00 96.00 90 TYR A N 1
ATOM 734 C CA . TYR A 1 90 ? 15.773 16.627 -10.051 1.00 96.00 90 TYR A CA 1
ATOM 735 C C . TYR A 1 90 ? 15.468 17.626 -8.939 1.00 96.00 90 TYR A C 1
ATOM 737 O O . TYR A 1 90 ? 15.143 18.763 -9.262 1.00 96.00 90 TYR A O 1
ATOM 745 N N . GLN A 1 91 ? 15.603 17.246 -7.663 1.00 94.94 91 GLN A N 1
ATOM 746 C CA . GLN A 1 91 ? 15.279 18.097 -6.510 1.00 94.94 91 GLN A CA 1
ATOM 747 C C . GLN A 1 91 ? 13.825 18.597 -6.570 1.00 94.94 91 GLN A C 1
ATOM 749 O O . GLN A 1 91 ? 13.553 19.777 -6.371 1.00 94.94 91 GLN A O 1
ATOM 754 N N . HIS A 1 92 ? 12.906 17.694 -6.923 1.00 96.19 92 HIS A N 1
ATOM 755 C CA . HIS A 1 92 ? 11.471 17.955 -7.035 1.00 96.19 92 HIS A CA 1
ATOM 756 C C . HIS A 1 92 ? 10.682 16.867 -6.309 1.00 96.19 92 HIS A C 1
ATOM 758 O O . HIS A 1 92 ? 10.997 15.682 -6.448 1.00 96.19 92 HIS A O 1
ATOM 764 N N . ASP A 1 93 ? 9.624 17.269 -5.611 1.00 96.81 93 ASP A N 1
ATOM 765 C CA . ASP A 1 93 ? 8.736 16.356 -4.893 1.00 96.81 93 ASP A CA 1
ATOM 766 C C . ASP A 1 93 ? 8.088 15.340 -5.841 1.00 96.81 93 ASP A C 1
ATOM 768 O O . ASP A 1 93 ? 7.798 15.633 -7.005 1.00 96.81 93 ASP A O 1
ATOM 772 N N . GLN A 1 94 ? 7.872 14.125 -5.339 1.00 97.56 94 GLN A N 1
ATOM 773 C CA . GLN A 1 94 ? 7.320 13.009 -6.105 1.00 97.56 94 GLN A CA 1
ATOM 774 C C . GLN A 1 94 ? 6.035 12.505 -5.460 1.00 97.56 94 GLN A C 1
ATOM 776 O O . GLN A 1 94 ? 5.859 12.574 -4.246 1.00 97.56 94 GLN A O 1
ATOM 781 N N . CYS A 1 95 ? 5.141 11.953 -6.276 1.00 96.56 95 CYS A N 1
ATOM 782 C CA . CYS A 1 95 ? 3.883 11.393 -5.807 1.00 96.56 95 CYS A CA 1
ATOM 783 C C . CYS A 1 95 ? 3.662 10.015 -6.424 1.00 96.56 95 CYS A C 1
ATOM 785 O O . CYS A 1 95 ? 3.717 9.856 -7.644 1.00 96.56 95 CYS A O 1
ATOM 787 N N . ILE A 1 96 ? 3.375 9.024 -5.579 1.00 97.25 96 ILE A N 1
ATOM 788 C CA . ILE A 1 96 ? 2.970 7.689 -6.015 1.00 97.25 96 ILE A CA 1
ATOM 789 C C . ILE A 1 96 ? 1.483 7.522 -5.714 1.00 97.25 96 ILE A C 1
ATOM 791 O O . ILE A 1 96 ? 1.060 7.548 -4.558 1.00 97.25 96 ILE A O 1
ATOM 795 N N . ILE A 1 97 ? 0.687 7.318 -6.763 1.00 96.44 97 ILE A N 1
ATOM 796 C CA . ILE A 1 97 ? -0.761 7.133 -6.657 1.00 96.44 97 ILE A CA 1
ATOM 797 C C . ILE A 1 97 ? -1.082 5.646 -6.799 1.00 96.44 97 ILE A C 1
ATOM 799 O O . ILE A 1 97 ? -0.854 5.050 -7.849 1.00 96.44 97 ILE A O 1
ATOM 803 N N . ILE A 1 98 ? -1.657 5.053 -5.751 1.00 96.44 98 ILE A N 1
ATOM 804 C CA . ILE A 1 98 ? -2.074 3.646 -5.744 1.00 96.44 98 ILE A CA 1
ATOM 805 C C . ILE A 1 98 ? -3.601 3.591 -5.758 1.00 96.44 98 ILE A C 1
ATOM 807 O O . ILE A 1 98 ? -4.261 3.931 -4.775 1.00 96.44 98 ILE A O 1
ATOM 811 N N . SER A 1 99 ? -4.169 3.145 -6.876 1.00 94.38 99 SER A N 1
ATOM 812 C CA . SER A 1 99 ? -5.617 3.042 -7.074 1.00 94.38 99 SER A CA 1
ATOM 813 C C . SER A 1 99 ? -6.067 1.591 -7.268 1.00 94.38 99 SER A C 1
ATOM 815 O O . SER A 1 99 ? -5.256 0.687 -7.466 1.00 94.38 99 SER A O 1
ATOM 817 N N . GLY A 1 100 ? -7.372 1.352 -7.129 1.00 93.12 100 GLY A N 1
ATOM 818 C CA . GLY A 1 100 ? -7.979 0.029 -7.277 1.00 93.12 100 GLY A CA 1
ATOM 819 C C . GLY A 1 100 ? -9.149 -0.200 -6.326 1.00 93.12 100 GLY A C 1
ATOM 820 O O . GLY A 1 100 ? -9.353 0.546 -5.362 1.00 93.12 100 GLY A O 1
ATOM 821 N N . GLU A 1 101 ? -9.916 -1.255 -6.578 1.00 89.38 101 GLU A N 1
ATOM 822 C CA . GLU A 1 101 ? -11.070 -1.636 -5.758 1.00 89.38 101 GLU A CA 1
ATOM 823 C C . GLU A 1 101 ? -10.677 -2.098 -4.342 1.00 89.38 101 GLU A C 1
ATOM 825 O O . GLU A 1 101 ? -9.502 -2.299 -4.015 1.00 89.38 101 GLU A O 1
ATOM 830 N N . SER A 1 102 ? -11.657 -2.237 -3.445 1.00 84.44 102 SER A N 1
ATOM 831 C CA . SER A 1 102 ? -11.395 -2.806 -2.117 1.00 84.44 102 SER A CA 1
ATOM 832 C C . SER A 1 102 ? -10.853 -4.235 -2.242 1.00 84.44 102 SER A C 1
ATOM 834 O O . SER A 1 102 ? -11.347 -5.015 -3.048 1.00 84.44 102 SER A O 1
ATOM 836 N N . GLY A 1 103 ? -9.812 -4.564 -1.472 1.00 85.62 103 GLY A N 1
ATOM 837 C CA . GLY A 1 103 ? -9.142 -5.871 -1.536 1.00 85.62 103 GLY A CA 1
ATOM 838 C C . GLY A 1 103 ? -8.092 -6.020 -2.647 1.00 85.62 103 GLY A C 1
ATOM 839 O O . GLY A 1 103 ? -7.397 -7.030 -2.689 1.00 85.62 103 GLY A O 1
ATOM 840 N N . SER A 1 104 ? -7.886 -5.010 -3.503 1.00 92.06 104 SER A N 1
ATOM 841 C CA . SER A 1 104 ? -6.932 -5.103 -4.624 1.00 92.06 104 SER A CA 1
ATOM 842 C C . SER A 1 104 ? -5.446 -5.107 -4.230 1.00 92.06 104 SER A C 1
ATOM 844 O O . SER A 1 104 ? -4.598 -5.300 -5.092 1.00 92.06 104 SER A O 1
ATOM 846 N N . GLY A 1 105 ? -5.109 -4.887 -2.952 1.00 92.81 105 GLY A N 1
ATOM 847 C CA . GLY A 1 105 ? -3.718 -4.861 -2.469 1.00 92.81 105 GLY A CA 1
ATOM 848 C C . GLY A 1 105 ? -3.087 -3.467 -2.348 1.00 92.81 105 GLY A C 1
ATOM 849 O O . GLY A 1 105 ? -1.868 -3.364 -2.219 1.00 92.81 105 GLY A O 1
ATOM 850 N N . LYS A 1 106 ? -3.890 -2.389 -2.351 1.00 92.19 106 LYS A N 1
ATOM 851 C CA . LYS A 1 106 ? -3.389 -1.006 -2.191 1.00 92.19 106 LYS A CA 1
ATOM 852 C C . LYS A 1 106 ? -2.568 -0.819 -0.912 1.00 92.19 106 LYS A C 1
ATOM 854 O O . LYS A 1 106 ? -1.430 -0.377 -0.981 1.00 92.19 106 LYS A O 1
ATOM 859 N N . THR A 1 107 ? -3.133 -1.212 0.232 1.00 87.25 107 THR A N 1
ATOM 860 C CA . THR A 1 107 ? -2.498 -1.077 1.553 1.00 87.25 107 THR A CA 1
ATOM 861 C C . THR A 1 107 ? -1.173 -1.832 1.633 1.00 87.25 107 THR A C 1
ATOM 863 O O . THR A 1 107 ? -0.191 -1.293 2.136 1.00 87.25 107 THR A O 1
ATOM 866 N N . GLU A 1 108 ? -1.121 -3.050 1.089 1.00 90.25 108 GLU A N 1
ATOM 867 C CA . GLU A 1 108 ? 0.108 -3.851 1.043 1.00 90.25 108 GLU A CA 1
ATOM 868 C C . GLU A 1 108 ? 1.154 -3.225 0.116 1.00 90.25 108 GLU A C 1
ATOM 870 O O . GLU A 1 108 ? 2.319 -3.116 0.482 1.00 90.25 108 GLU A O 1
ATOM 875 N N . SER A 1 109 ? 0.734 -2.703 -1.039 1.00 95.38 109 SER A N 1
ATOM 876 C CA . SER A 1 109 ? 1.631 -1.984 -1.951 1.00 95.38 109 SER A CA 1
ATOM 877 C C . SER A 1 109 ? 2.226 -0.733 -1.294 1.00 95.38 109 SER A C 1
ATOM 879 O O . SER A 1 109 ? 3.420 -0.484 -1.424 1.00 95.38 109 SER A O 1
ATOM 881 N N . THR A 1 110 ? 1.432 0.022 -0.523 1.00 92.31 110 THR A N 1
ATOM 882 C CA . THR A 1 110 ? 1.928 1.165 0.259 1.00 92.31 110 THR A CA 1
ATOM 883 C C . THR A 1 110 ? 2.974 0.737 1.289 1.00 92.31 110 THR A C 1
ATOM 885 O O . THR A 1 110 ? 4.021 1.374 1.374 1.00 92.31 110 THR A O 1
ATOM 888 N N . LYS A 1 111 ? 2.726 -0.341 2.051 1.00 88.56 111 LYS A N 1
ATOM 889 C CA . LYS A 1 111 ? 3.687 -0.875 3.036 1.00 88.56 111 LYS A CA 1
ATOM 890 C C . LYS A 1 111 ? 5.023 -1.225 2.373 1.00 88.56 111 LYS A C 1
ATOM 892 O O . LYS A 1 111 ? 6.068 -0.820 2.869 1.00 88.56 111 LYS A O 1
ATOM 897 N N . LEU A 1 112 ? 4.980 -1.911 1.230 1.00 93.88 112 LEU A N 1
ATOM 898 C CA . LEU A 1 112 ? 6.171 -2.331 0.485 1.00 93.88 112 LEU A CA 1
ATOM 899 C C . LEU A 1 112 ? 6.990 -1.148 -0.046 1.00 93.88 112 LEU A C 1
ATOM 901 O O . LEU A 1 112 ? 8.215 -1.172 0.030 1.00 93.88 112 LEU A O 1
ATOM 905 N N . ILE A 1 113 ? 6.335 -0.100 -0.552 1.00 95.00 113 ILE A N 1
ATOM 906 C CA . ILE A 1 113 ? 7.033 1.118 -0.993 1.00 95.00 113 ILE A CA 1
ATOM 907 C C . ILE A 1 113 ? 7.724 1.801 0.186 1.00 95.00 113 ILE A C 1
ATOM 909 O O . ILE A 1 113 ? 8.881 2.187 0.065 1.00 95.00 113 ILE A O 1
ATOM 913 N N . LEU A 1 114 ? 7.047 1.925 1.329 1.00 90.94 114 LEU A N 1
ATOM 914 C CA . LEU A 1 114 ? 7.632 2.544 2.520 1.00 90.94 114 LEU A CA 1
ATOM 915 C C . LEU A 1 114 ? 8.840 1.758 3.042 1.00 90.94 114 LEU A C 1
ATOM 917 O O . LEU A 1 114 ? 9.868 2.362 3.327 1.00 90.94 114 LEU A O 1
ATOM 921 N N . GLN A 1 115 ? 8.739 0.426 3.097 1.00 89.31 115 GLN A N 1
ATOM 922 C CA . GLN A 1 115 ? 9.857 -0.457 3.456 1.00 89.31 115 GLN A CA 1
ATOM 923 C C . GLN A 1 115 ? 11.044 -0.286 2.503 1.00 89.31 115 GLN A C 1
ATOM 925 O O . GLN A 1 115 ? 12.190 -0.207 2.941 1.00 89.31 115 GLN A O 1
ATOM 930 N N . PHE A 1 116 ? 10.775 -0.197 1.198 1.00 93.12 116 PHE A N 1
ATOM 931 C CA . PHE A 1 116 ? 11.816 0.042 0.205 1.00 93.12 116 PHE A CA 1
ATOM 932 C C . PHE A 1 116 ? 12.507 1.392 0.427 1.00 93.12 116 PHE A C 1
ATOM 934 O O . PHE A 1 116 ? 13.728 1.424 0.558 1.00 93.12 116 PHE A O 1
ATOM 941 N N . LEU A 1 117 ? 11.737 2.484 0.524 1.00 92.06 117 LEU A N 1
ATOM 942 C CA . LEU A 1 117 ? 12.267 3.839 0.713 1.00 92.06 117 LEU A CA 1
ATOM 943 C C . LEU A 1 117 ? 13.101 3.952 1.991 1.00 92.06 117 LEU A C 1
ATOM 945 O O . LEU A 1 117 ? 14.180 4.547 1.971 1.00 92.06 117 LEU A O 1
ATOM 949 N N . ALA A 1 118 ? 12.632 3.350 3.084 1.00 87.50 118 ALA A N 1
ATOM 950 C CA . ALA A 1 118 ? 13.363 3.324 4.341 1.00 87.50 118 ALA A CA 1
ATOM 951 C C . ALA A 1 118 ? 14.714 2.619 4.188 1.00 87.50 118 ALA A C 1
ATOM 953 O O . ALA A 1 118 ? 15.755 3.219 4.472 1.00 87.50 118 ALA A O 1
ATOM 954 N N . ALA A 1 119 ? 14.718 1.410 3.621 1.00 88.19 119 ALA A N 1
ATOM 955 C CA . ALA A 1 119 ? 15.940 0.653 3.378 1.00 88.19 119 ALA A CA 1
ATOM 956 C C . ALA A 1 119 ? 16.924 1.383 2.442 1.00 88.19 119 ALA A C 1
ATOM 958 O O . ALA A 1 119 ? 18.130 1.368 2.691 1.00 88.19 119 ALA A O 1
ATOM 959 N N . THR A 1 120 ? 16.441 2.057 1.390 1.00 87.94 120 THR A N 1
ATOM 960 C CA . THR A 1 120 ? 17.298 2.801 0.448 1.00 87.94 120 THR A CA 1
ATOM 961 C C . THR A 1 120 ? 17.805 4.133 0.986 1.00 87.94 120 THR A C 1
ATOM 963 O O . THR A 1 120 ? 18.870 4.586 0.571 1.00 87.94 120 THR A O 1
ATOM 966 N N . SER A 1 121 ? 17.084 4.759 1.919 1.00 84.31 121 SER A N 1
ATOM 967 C CA . SER A 1 121 ? 17.480 6.041 2.522 1.00 84.31 121 SER A CA 1
ATOM 968 C C . SER A 1 121 ? 18.645 5.919 3.517 1.00 84.31 121 SER A C 1
ATOM 970 O O . SER A 1 121 ? 19.126 6.916 4.049 1.00 84.31 121 SER A O 1
ATOM 972 N N . GLY A 1 122 ? 19.139 4.697 3.754 1.00 69.06 122 GLY A N 1
ATOM 973 C CA . GLY A 1 122 ? 20.389 4.456 4.473 1.00 69.06 122 GLY A CA 1
ATOM 974 C C . GLY A 1 122 ? 20.266 4.400 5.996 1.00 69.06 122 GLY A C 1
ATOM 975 O O . GLY A 1 122 ? 21.292 4.282 6.667 1.00 69.06 122 GLY A O 1
ATOM 976 N N . GLN A 1 123 ? 19.051 4.426 6.553 1.00 61.34 123 GLN A N 1
ATOM 977 C CA . GLN A 1 123 ? 18.806 4.154 7.968 1.00 61.34 123 GLN A CA 1
ATOM 978 C C . GLN A 1 123 ? 17.560 3.292 8.173 1.00 61.34 123 GLN A C 1
ATOM 980 O O . GLN A 1 123 ? 16.482 3.638 7.698 1.00 61.34 123 GLN A O 1
ATOM 985 N N . HIS A 1 124 ? 17.691 2.247 8.999 1.00 61.56 124 HIS A N 1
ATOM 986 C CA . HIS A 1 124 ? 16.567 1.744 9.795 1.00 61.56 124 HIS A CA 1
ATOM 987 C C . HIS A 1 124 ? 16.234 2.810 10.835 1.00 61.56 124 HIS A C 1
ATOM 989 O O . HIS A 1 124 ? 16.652 2.741 11.994 1.00 61.56 124 HIS A O 1
ATOM 995 N N . SER A 1 125 ? 15.607 3.888 10.378 1.00 61.19 125 SER A N 1
ATOM 996 C CA . SER A 1 125 ? 15.234 4.985 11.247 1.00 61.19 125 SER A CA 1
ATOM 997 C C . SER A 1 125 ? 14.076 4.520 12.122 1.00 61.19 125 SER A C 1
ATOM 999 O O . SER A 1 125 ? 13.175 3.807 11.686 1.00 61.19 125 SER A O 1
ATOM 1001 N N . TRP A 1 126 ? 14.066 4.957 13.376 1.00 71.31 126 TRP A N 1
ATOM 1002 C CA . TRP A 1 126 ? 12.910 4.783 14.258 1.00 71.31 126 TRP A CA 1
ATOM 1003 C C . TRP A 1 126 ? 11.606 5.305 13.616 1.00 71.31 126 TRP A C 1
ATOM 1005 O O . TRP A 1 126 ? 10.531 4.771 13.869 1.00 71.31 126 TRP A O 1
ATOM 1015 N N . ILE A 1 127 ? 11.717 6.289 12.715 1.00 72.38 127 ILE A N 1
ATOM 1016 C CA . ILE A 1 127 ? 10.613 6.861 11.935 1.00 72.38 127 ILE A CA 1
ATOM 1017 C C . ILE A 1 127 ? 9.973 5.819 11.003 1.00 72.38 127 ILE A C 1
ATOM 1019 O O . ILE A 1 127 ? 8.748 5.770 10.922 1.00 72.38 127 ILE A O 1
ATOM 1023 N N . GLU A 1 128 ? 10.753 4.954 10.340 1.00 70.44 128 GLU A N 1
ATOM 1024 C CA . GLU A 1 128 ? 10.216 3.846 9.528 1.00 70.44 128 GLU A CA 1
ATOM 1025 C C . GLU A 1 128 ? 9.270 2.984 10.365 1.00 70.44 128 GLU A C 1
ATOM 1027 O O . GLU A 1 128 ? 8.112 2.762 9.998 1.00 70.44 128 GLU A O 1
ATOM 1032 N N . GLN A 1 129 ? 9.770 2.531 11.515 1.00 77.06 129 GLN A N 1
ATOM 1033 C CA . GLN A 1 129 ? 9.026 1.653 12.400 1.00 77.06 129 GLN A CA 1
ATOM 1034 C C . GLN A 1 129 ? 7.757 2.339 12.910 1.00 77.06 129 GLN A C 1
ATOM 1036 O O . GLN A 1 129 ? 6.695 1.733 12.890 1.00 77.06 129 GLN A O 1
ATOM 1041 N N . GLN A 1 130 ? 7.812 3.632 13.233 1.00 81.75 130 GLN A N 1
ATOM 1042 C CA . GLN A 1 130 ? 6.623 4.398 13.610 1.00 81.75 130 GLN A CA 1
ATOM 1043 C C . GLN A 1 130 ? 5.572 4.503 12.505 1.00 81.75 130 GLN A C 1
ATOM 1045 O O . GLN A 1 130 ? 4.379 4.411 12.791 1.00 81.75 130 GLN A O 1
ATOM 1050 N N . ILE A 1 131 ? 5.976 4.701 11.247 1.00 76.56 131 ILE A N 1
ATOM 1051 C CA . ILE A 1 131 ? 5.028 4.771 10.126 1.00 76.56 131 ILE A CA 1
ATOM 1052 C C . ILE A 1 131 ? 4.333 3.416 9.942 1.00 76.56 131 ILE A C 1
ATOM 1054 O O . ILE A 1 131 ? 3.123 3.366 9.695 1.00 76.56 131 ILE A O 1
ATOM 1058 N N . LEU A 1 132 ? 5.084 2.319 10.078 1.00 77.19 132 LEU A N 1
ATOM 1059 C CA . LEU A 1 132 ? 4.551 0.959 10.005 1.00 77.19 132 LEU A CA 1
ATOM 1060 C C . LEU A 1 132 ? 3.654 0.632 11.214 1.00 77.19 132 LEU A C 1
ATOM 1062 O O . LEU A 1 132 ? 2.563 0.090 11.027 1.00 77.19 132 LEU A O 1
ATOM 1066 N N . ASP A 1 133 ? 4.044 1.040 12.419 1.00 84.62 133 ASP A N 1
ATOM 1067 C CA . ASP A 1 133 ? 3.314 0.810 13.674 1.00 84.62 133 ASP A CA 1
ATOM 1068 C C . ASP A 1 133 ? 2.072 1.706 13.819 1.00 84.62 133 ASP A C 1
ATOM 1070 O O . ASP A 1 133 ? 1.121 1.361 14.524 1.00 84.62 133 ASP A O 1
ATOM 1074 N N . ALA A 1 134 ? 2.014 2.834 13.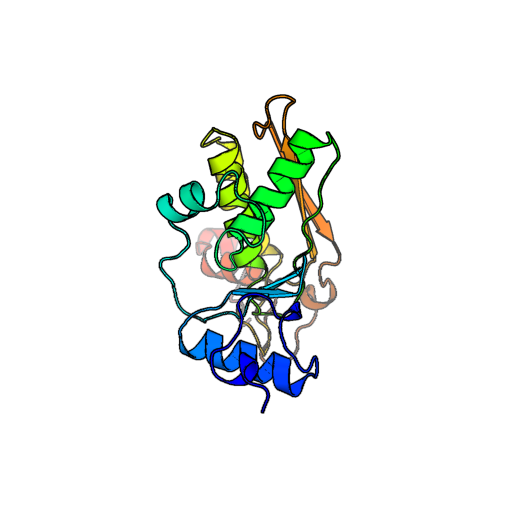106 1.00 85.12 134 ALA A N 1
ATOM 1075 C CA . ALA A 1 134 ? 0.810 3.656 13.016 1.00 85.12 134 ALA A CA 1
ATOM 1076 C C . ALA A 1 134 ? -0.305 2.965 12.214 1.00 85.12 134 ALA A C 1
ATOM 1078 O O . ALA A 1 134 ? -1.484 3.288 12.378 1.00 85.12 134 ALA A O 1
ATOM 1079 N N . ASN A 1 135 ? 0.032 2.013 11.338 1.00 82.94 135 ASN A N 1
ATOM 1080 C CA . ASN A 1 135 ? -0.942 1.378 10.457 1.00 82.94 135 ASN A CA 1
ATOM 1081 C C . ASN A 1 135 ? -2.016 0.589 11.227 1.00 82.94 135 ASN A C 1
ATOM 1083 O O . ASN A 1 135 ? -3.188 0.857 10.979 1.00 82.94 135 ASN A O 1
ATOM 1087 N N . PRO A 1 136 ? -1.686 -0.286 12.200 1.00 89.44 136 PRO A N 1
ATOM 1088 C CA . PRO A 1 136 ? -2.684 -0.937 13.053 1.00 89.44 136 PRO A CA 1
ATOM 1089 C C . PRO A 1 136 ? -3.679 0.026 13.715 1.00 89.44 136 PRO A C 1
ATOM 1091 O O . PRO A 1 136 ? -4.870 -0.274 13.783 1.00 89.44 136 PRO A O 1
ATOM 1094 N N . ILE A 1 137 ? -3.220 1.205 14.153 1.00 91.44 137 ILE A N 1
ATOM 1095 C CA . ILE A 1 137 ? -4.091 2.235 14.739 1.00 91.44 137 ILE A CA 1
ATOM 1096 C C . ILE A 1 137 ? -5.062 2.755 13.674 1.00 91.44 137 ILE A C 1
ATOM 1098 O O . ILE A 1 137 ? -6.273 2.779 13.880 1.00 91.44 137 ILE A O 1
ATOM 1102 N N . LEU A 1 138 ? -4.550 3.130 12.503 1.00 90.56 138 LEU A N 1
ATOM 1103 C CA . LEU A 1 138 ? -5.376 3.625 11.402 1.00 90.56 138 LEU A CA 1
ATOM 1104 C C . LEU A 1 138 ? -6.360 2.570 10.887 1.00 90.56 138 LEU A C 1
ATOM 1106 O O . LEU A 1 138 ? -7.495 2.905 10.559 1.00 90.56 138 LEU A O 1
ATOM 1110 N N . GLU A 1 139 ? -5.955 1.303 10.843 1.00 90.62 139 GLU A N 1
ATOM 1111 C CA . GLU A 1 139 ? -6.830 0.195 10.467 1.00 90.62 139 GLU A CA 1
ATOM 1112 C C . GLU A 1 139 ? -7.940 -0.005 11.508 1.00 90.62 139 GLU A C 1
ATOM 1114 O O . GLU A 1 139 ? -9.102 -0.149 11.134 1.00 90.62 139 GLU A O 1
ATOM 1119 N N . ALA A 1 140 ? -7.638 0.079 12.807 1.00 94.38 140 ALA A N 1
ATOM 1120 C CA . ALA A 1 140 ? -8.657 -0.032 13.847 1.00 94.38 140 ALA A CA 1
ATOM 1121 C C . ALA A 1 140 ? -9.742 1.053 13.710 1.00 94.38 140 ALA A C 1
ATOM 1123 O O . ALA A 1 140 ? -10.935 0.753 13.774 1.00 94.38 140 ALA A O 1
ATOM 1124 N N . PHE A 1 141 ? -9.349 2.309 13.491 1.00 95.31 141 PHE A N 1
ATOM 1125 C CA . PHE A 1 141 ? -10.284 3.440 13.438 1.00 95.31 141 PHE A CA 1
ATOM 1126 C C . PHE A 1 141 ? -10.901 3.692 12.056 1.00 95.31 141 PHE A C 1
ATOM 1128 O O . PHE A 1 141 ? -11.964 4.302 11.972 1.00 95.31 141 PHE A O 1
ATOM 1135 N N . GLY A 1 142 ? -10.249 3.257 10.980 1.00 94.00 142 GLY A N 1
ATOM 1136 C CA . GLY A 1 142 ? -10.614 3.610 9.608 1.00 94.00 142 GLY A CA 1
ATOM 1137 C C . GLY A 1 142 ? -11.000 2.431 8.716 1.00 94.00 142 GLY A C 1
ATOM 1138 O O . GLY A 1 142 ? -11.549 2.651 7.630 1.00 94.00 142 GLY A O 1
ATOM 1139 N N . ASN A 1 143 ? -10.766 1.187 9.145 1.00 94.44 143 ASN A N 1
ATOM 1140 C CA . ASN A 1 143 ? -11.212 0.007 8.411 1.00 94.44 143 ASN A CA 1
ATOM 1141 C C . ASN A 1 143 ? -12.475 -0.600 9.029 1.00 94.44 143 ASN A C 1
ATOM 1143 O O . ASN A 1 143 ? -12.746 -0.503 10.230 1.00 94.44 143 ASN A O 1
ATOM 1147 N N . ALA A 1 144 ? -13.264 -1.232 8.166 1.00 95.56 144 ALA A N 1
ATOM 1148 C CA . ALA A 1 144 ? -14.474 -1.941 8.541 1.00 95.56 144 ALA A CA 1
ATOM 1149 C C . ALA A 1 144 ? -14.692 -3.162 7.644 1.00 95.56 144 ALA A C 1
ATOM 1151 O O . ALA A 1 144 ? -14.220 -3.218 6.501 1.00 95.56 144 ALA A O 1
ATOM 1152 N N . LYS A 1 145 ? -15.490 -4.113 8.144 1.00 94.75 145 LYS A N 1
ATOM 1153 C CA . LYS A 1 145 ? -15.979 -5.226 7.326 1.00 94.75 145 LYS A CA 1
ATOM 1154 C C . LYS A 1 145 ? -17.063 -4.733 6.374 1.00 94.75 145 LYS A C 1
ATOM 1156 O O . LYS A 1 145 ? -18.032 -4.101 6.795 1.00 94.75 145 LYS A O 1
ATOM 1161 N N . THR A 1 146 ? -16.922 -5.122 5.117 1.00 92.38 146 THR A N 1
ATOM 1162 C CA . THR A 1 146 ? -17.905 -4.954 4.042 1.00 92.38 146 THR A CA 1
ATOM 1163 C C . THR A 1 146 ? -18.330 -6.323 3.523 1.00 92.38 146 THR A C 1
ATOM 1165 O O . THR A 1 146 ? -17.733 -7.335 3.886 1.00 92.38 146 THR A O 1
ATOM 1168 N N . VAL A 1 147 ? -19.299 -6.364 2.610 1.00 90.56 147 VAL A N 1
ATOM 1169 C CA . VAL A 1 147 ? -19.716 -7.617 1.953 1.00 90.56 147 VAL A CA 1
ATOM 1170 C C . VAL A 1 147 ? -18.567 -8.295 1.187 1.00 90.56 147 VAL A C 1
ATOM 1172 O O . VAL A 1 147 ? -18.533 -9.516 1.080 1.00 90.56 147 VAL A O 1
ATOM 1175 N N . ARG A 1 148 ? -17.622 -7.516 0.639 1.00 85.06 148 ARG A N 1
ATOM 1176 C CA . ARG A 1 148 ? -16.558 -8.022 -0.254 1.00 85.06 148 ARG A CA 1
ATOM 1177 C C . ARG A 1 148 ? -15.187 -8.161 0.407 1.00 85.06 148 ARG A C 1
ATOM 1179 O O . ARG A 1 148 ? -14.316 -8.820 -0.148 1.00 85.06 148 ARG A O 1
ATOM 1186 N N . ASN A 1 149 ? -14.966 -7.492 1.535 1.00 85.00 149 ASN A N 1
ATOM 1187 C CA . ASN A 1 149 ? -13.666 -7.423 2.196 1.00 85.00 149 ASN A CA 1
ATOM 1188 C C . ASN A 1 149 ? -13.849 -7.194 3.700 1.00 85.00 149 ASN A C 1
ATOM 1190 O O . ASN A 1 149 ? -14.499 -6.223 4.103 1.00 85.00 149 ASN A O 1
ATOM 1194 N N . ASP A 1 150 ? -13.236 -8.058 4.508 1.00 89.75 150 ASP A N 1
ATOM 1195 C CA . ASP A 1 150 ? -13.316 -8.020 5.968 1.00 89.75 150 ASP A CA 1
ATOM 1196 C C . ASP A 1 150 ? -12.514 -6.881 6.608 1.00 89.75 150 ASP A C 1
ATOM 1198 O O . ASP A 1 150 ? -12.855 -6.475 7.719 1.00 89.75 150 ASP A O 1
ATOM 1202 N N . ASN A 1 151 ? -11.507 -6.345 5.908 1.00 90.25 151 ASN A N 1
ATOM 1203 C CA . ASN A 1 151 ? -10.630 -5.264 6.368 1.00 90.25 151 ASN A CA 1
ATOM 1204 C C . ASN A 1 151 ? -10.548 -4.145 5.310 1.00 90.25 151 ASN A C 1
ATOM 1206 O O . ASN A 1 151 ? -9.491 -3.840 4.753 1.00 90.25 151 ASN A O 1
ATOM 1210 N N . SER A 1 152 ? -11.699 -3.574 4.941 1.00 91.19 152 SER A N 1
ATOM 1211 C CA . SER A 1 152 ? -11.775 -2.522 3.923 1.00 91.19 152 SER A CA 1
ATOM 1212 C C . SER A 1 152 ? -11.504 -1.153 4.535 1.00 91.19 152 SER A C 1
ATOM 1214 O O . SER A 1 152 ? -12.287 -0.698 5.366 1.00 91.19 152 SER A O 1
ATOM 1216 N N . SER A 1 153 ? -10.489 -0.437 4.048 1.00 91.38 153 SER A N 1
ATOM 1217 C CA . SER A 1 153 ? -10.305 0.981 4.380 1.00 91.38 153 SER A CA 1
ATOM 1218 C C . SER A 1 153 ? -11.477 1.814 3.868 1.00 91.38 153 SER A C 1
ATOM 1220 O O . SER A 1 153 ? -11.847 1.722 2.695 1.00 91.38 153 SER A O 1
ATOM 1222 N N . ARG A 1 154 ? -12.082 2.606 4.758 1.00 93.94 154 ARG A N 1
ATOM 1223 C CA . ARG A 1 154 ? -13.223 3.496 4.470 1.00 93.94 154 ARG A CA 1
ATOM 1224 C C . ARG A 1 154 ? -12.836 4.975 4.550 1.00 93.94 154 ARG A C 1
ATOM 1226 O O . ARG A 1 154 ? -13.670 5.825 4.845 1.00 93.94 154 ARG A O 1
ATOM 1233 N N . PHE A 1 155 ? -11.562 5.259 4.299 1.00 91.25 155 PHE A N 1
ATOM 1234 C CA . PHE A 1 155 ? -10.970 6.588 4.209 1.00 91.25 155 PHE A CA 1
ATOM 1235 C C . PHE A 1 155 ? -9.847 6.566 3.165 1.00 91.25 155 PHE A C 1
ATOM 1237 O O . PHE A 1 155 ? -9.241 5.523 2.905 1.00 91.25 155 PHE A O 1
ATOM 1244 N N . GLY A 1 156 ? -9.574 7.718 2.559 1.00 89.06 156 GLY A N 1
ATOM 1245 C CA . GLY A 1 156 ? -8.363 7.952 1.783 1.00 89.06 156 GLY A CA 1
ATOM 1246 C C . GLY A 1 156 ? -7.194 8.251 2.716 1.00 89.06 156 GLY A C 1
ATOM 1247 O O . GLY A 1 156 ? -7.347 9.013 3.671 1.00 89.06 156 GLY A O 1
ATOM 1248 N N . LYS A 1 157 ? -6.032 7.664 2.430 1.00 88.69 157 LYS A N 1
ATOM 1249 C CA . LYS A 1 157 ? -4.798 7.862 3.192 1.00 88.69 157 LYS A CA 1
ATOM 1250 C C . LYS A 1 157 ? -3.754 8.517 2.296 1.00 88.69 157 LYS A C 1
ATOM 1252 O O . LYS A 1 157 ? -3.429 7.970 1.246 1.00 88.69 157 LYS A O 1
ATOM 1257 N N . TYR A 1 158 ? -3.222 9.649 2.734 1.00 91.38 158 TYR A N 1
ATOM 1258 C CA . TYR A 1 158 ? -2.066 10.305 2.136 1.00 91.38 158 TYR A CA 1
ATOM 1259 C C . TYR A 1 158 ? -0.911 10.244 3.125 1.00 91.38 158 TYR A C 1
ATOM 1261 O O . TYR A 1 158 ? -1.084 10.542 4.305 1.00 91.38 158 TYR A O 1
ATOM 1269 N N . ILE A 1 159 ? 0.242 9.783 2.656 1.00 91.56 159 ILE A N 1
ATOM 1270 C CA . ILE A 1 159 ? 1.452 9.659 3.463 1.00 91.56 159 ILE A CA 1
ATOM 1271 C C . ILE A 1 159 ? 2.504 10.512 2.780 1.00 91.56 159 ILE A C 1
ATOM 1273 O O . ILE A 1 159 ? 2.922 10.203 1.668 1.00 91.56 159 ILE A O 1
ATOM 1277 N N . ASP A 1 160 ? 2.889 11.578 3.454 1.00 93.38 160 ASP A N 1
ATOM 1278 C CA . ASP A 1 160 ? 3.952 12.477 3.052 1.00 93.38 160 ASP A CA 1
ATOM 1279 C C . ASP A 1 160 ? 5.236 12.050 3.766 1.00 93.38 160 ASP A C 1
ATOM 1281 O O . ASP A 1 160 ? 5.235 11.910 4.991 1.00 93.38 160 ASP A O 1
ATOM 1285 N N . ILE A 1 161 ? 6.300 11.784 3.011 1.00 92.12 161 ILE A N 1
ATOM 1286 C CA . ILE A 1 161 ? 7.598 11.354 3.541 1.00 92.12 161 ILE A CA 1
ATOM 1287 C C . ILE A 1 161 ? 8.603 12.453 3.237 1.00 92.12 161 ILE A C 1
ATOM 1289 O O . ILE A 1 161 ? 8.822 12.796 2.077 1.00 92.12 161 ILE A O 1
ATOM 1293 N N . HIS A 1 162 ? 9.218 12.993 4.282 1.00 92.62 162 HIS A N 1
ATOM 1294 C CA . HIS A 1 162 ? 10.167 14.093 4.172 1.00 92.62 162 HIS A CA 1
ATOM 1295 C C . HIS A 1 162 ? 11.584 13.546 4.177 1.00 92.62 162 HIS A C 1
ATOM 1297 O O . HIS A 1 162 ? 11.953 12.744 5.041 1.00 92.62 162 HIS A O 1
ATOM 1303 N N . PHE A 1 163 ? 12.367 13.987 3.197 1.00 92.31 163 PHE A N 1
ATOM 1304 C CA . PHE A 1 163 ? 13.757 13.600 3.027 1.00 92.31 163 PHE A CA 1
ATOM 1305 C C . PHE A 1 163 ? 14.662 14.816 3.185 1.00 92.31 163 PHE A C 1
ATOM 1307 O O . PHE A 1 163 ? 14.387 15.887 2.642 1.00 92.31 163 PHE A O 1
ATOM 1314 N N . ASP A 1 164 ? 15.780 14.629 3.879 1.00 91.38 164 ASP A N 1
ATOM 1315 C CA . ASP A 1 164 ? 16.820 15.641 3.971 1.00 91.38 164 ASP A CA 1
ATOM 1316 C C . ASP A 1 164 ? 17.578 15.795 2.635 1.00 91.38 164 ASP A C 1
ATOM 1318 O O . ASP A 1 164 ? 17.434 15.019 1.684 1.00 91.38 164 ASP A O 1
ATOM 1322 N N . LYS A 1 165 ? 18.479 16.781 2.563 1.00 90.62 165 LYS A N 1
ATOM 1323 C CA . LYS A 1 165 ? 19.307 17.031 1.364 1.00 90.62 165 LYS A CA 1
ATOM 1324 C C . LYS A 1 165 ? 20.233 15.868 0.981 1.00 90.62 165 LYS A C 1
ATOM 1326 O O . LYS A 1 165 ? 20.806 15.888 -0.107 1.00 90.62 165 LYS A O 1
ATOM 1331 N N . ARG A 1 166 ? 20.448 14.899 1.874 1.00 89.25 166 ARG A N 1
ATOM 1332 C CA . ARG A 1 166 ? 21.259 13.698 1.634 1.00 89.25 166 ARG A CA 1
ATOM 1333 C C . ARG A 1 166 ? 20.404 12.522 1.147 1.00 89.25 166 ARG A C 1
ATOM 1335 O O . ARG A 1 166 ? 20.976 11.521 0.729 1.00 89.25 166 ARG A O 1
ATOM 1342 N N . GLY A 1 167 ? 19.075 12.653 1.140 1.00 89.19 167 GLY A N 1
ATOM 1343 C CA . GLY A 1 167 ? 18.128 11.588 0.803 1.00 89.19 167 GLY A CA 1
ATOM 1344 C C . GLY A 1 167 ? 17.743 10.703 1.989 1.00 89.19 167 GLY A C 1
ATOM 1345 O O . GLY A 1 167 ? 17.166 9.640 1.792 1.00 89.19 167 GLY A O 1
ATOM 1346 N N . THR A 1 168 ? 18.049 11.113 3.217 1.00 89.12 168 THR A N 1
ATOM 1347 C CA . THR A 1 168 ? 17.675 10.376 4.430 1.00 89.12 168 THR A CA 1
ATOM 1348 C C . THR A 1 168 ? 16.268 10.775 4.853 1.00 89.12 168 THR A C 1
ATOM 1350 O O . THR A 1 168 ? 15.942 11.958 4.813 1.00 89.12 168 THR A O 1
ATOM 1353 N N . ILE A 1 169 ? 15.440 9.828 5.297 1.00 88.75 169 ILE A N 1
ATOM 1354 C CA . ILE A 1 169 ? 14.120 10.154 5.859 1.00 88.75 169 ILE A CA 1
ATOM 1355 C C . ILE A 1 169 ? 14.301 10.956 7.157 1.00 88.75 169 ILE A C 1
ATOM 1357 O O . ILE A 1 169 ? 14.890 10.453 8.115 1.00 88.75 169 ILE A O 1
ATOM 1361 N N . GLU A 1 170 ? 13.764 12.177 7.202 1.00 88.94 170 GLU A N 1
ATOM 1362 C CA . GLU A 1 170 ? 13.772 13.049 8.388 1.00 88.94 170 GLU A CA 1
ATOM 1363 C C . GLU A 1 170 ? 12.416 13.106 9.103 1.00 88.94 170 GLU A C 1
ATOM 1365 O O . GLU A 1 170 ? 12.348 13.445 10.285 1.00 88.94 170 GLU A O 1
ATOM 1370 N N . GLY A 1 171 ? 11.335 12.728 8.418 1.00 89.00 171 GLY A N 1
ATOM 1371 C CA . GLY A 1 171 ? 9.999 12.742 8.995 1.00 89.00 171 GLY A CA 1
ATOM 1372 C C . GLY A 1 171 ? 8.933 12.168 8.075 1.00 89.00 171 GLY A C 1
ATOM 1373 O O . GLY A 1 171 ? 9.177 11.853 6.911 1.00 89.00 171 GLY A O 1
ATOM 1374 N N . ALA A 1 172 ? 7.728 12.028 8.620 1.00 89.88 172 ALA A N 1
ATOM 1375 C CA . ALA A 1 172 ? 6.551 11.659 7.855 1.00 89.88 172 ALA A CA 1
ATOM 1376 C C . ALA A 1 172 ? 5.288 12.284 8.443 1.00 89.88 172 ALA A C 1
ATOM 1378 O O . ALA A 1 172 ? 5.161 12.453 9.659 1.00 89.88 172 ALA A O 1
ATOM 1379 N N . LYS A 1 173 ? 4.322 12.573 7.576 1.00 91.25 173 LYS A N 1
ATOM 1380 C CA . LYS A 1 173 ? 2.997 13.070 7.936 1.00 91.25 173 LYS A CA 1
ATOM 1381 C C . LYS A 1 173 ? 1.940 12.199 7.276 1.00 91.25 173 LYS A C 1
ATOM 1383 O O . LYS A 1 173 ? 2.010 11.909 6.089 1.00 91.25 173 LYS A O 1
ATOM 1388 N N . ILE A 1 174 ? 0.939 11.786 8.046 1.00 89.25 174 ILE A N 1
ATOM 1389 C CA . ILE A 1 174 ? -0.197 11.027 7.521 1.00 89.25 174 ILE A CA 1
ATOM 1390 C C . ILE A 1 174 ? -1.429 11.922 7.572 1.00 89.25 174 ILE A C 1
ATOM 1392 O O . ILE A 1 174 ? -1.841 12.353 8.648 1.00 89.25 174 ILE A O 1
ATOM 1396 N N . GLU A 1 175 ? -2.033 12.167 6.417 1.00 90.56 175 GLU A N 1
ATOM 1397 C CA . GLU A 1 175 ? -3.312 12.857 6.295 1.00 90.56 175 GLU A CA 1
ATOM 1398 C C . GLU A 1 175 ? -4.407 11.878 5.866 1.00 90.56 175 GLU A C 1
ATOM 1400 O O . GLU A 1 175 ? -4.191 10.933 5.101 1.00 90.56 175 GLU A O 1
ATOM 1405 N N . GLN A 1 176 ? -5.602 12.091 6.407 1.00 87.69 176 GLN A N 1
ATOM 1406 C CA . GLN A 1 176 ? -6.773 11.264 6.155 1.00 87.69 176 GLN A CA 1
ATOM 1407 C C . GLN A 1 176 ? -7.844 12.119 5.498 1.00 87.69 176 GLN A C 1
ATOM 1409 O O . GLN A 1 176 ? -8.100 13.242 5.934 1.00 87.69 176 GLN A O 1
ATOM 1414 N N . TYR A 1 177 ? -8.532 11.563 4.508 1.00 88.75 177 TYR A N 1
ATOM 1415 C CA . TYR A 1 177 ? -9.631 12.255 3.844 1.00 88.75 177 TYR A CA 1
ATOM 1416 C C . TYR A 1 177 ? -10.814 11.323 3.627 1.00 88.75 177 TYR A C 1
ATOM 1418 O O . TYR A 1 177 ? -10.657 10.111 3.496 1.00 88.75 177 TYR A O 1
ATOM 1426 N N . LEU A 1 178 ? -12.010 11.908 3.547 1.00 91.19 178 LEU A N 1
ATOM 1427 C CA . LEU A 1 178 ? -13.233 11.213 3.130 1.00 91.19 178 LEU A CA 1
ATOM 1428 C C . LEU A 1 178 ? -13.561 9.953 3.954 1.00 91.19 178 LEU A C 1
ATOM 1430 O O . LEU A 1 178 ? -13.982 8.942 3.397 1.00 91.19 178 LEU A O 1
ATOM 1434 N N . LEU A 1 179 ? -13.389 10.014 5.279 1.00 94.06 179 LEU A N 1
ATOM 1435 C CA . LEU A 1 179 ? -13.891 8.969 6.173 1.00 94.06 179 LEU A CA 1
ATOM 1436 C C . LEU A 1 179 ? -15.404 8.796 5.965 1.00 94.06 179 LEU A C 1
ATOM 1438 O O . LEU A 1 179 ? -16.156 9.775 5.995 1.00 94.06 179 LEU A O 1
ATOM 1442 N N . GLU A 1 180 ? -15.865 7.560 5.789 1.00 95.06 180 GLU A N 1
ATOM 1443 C CA . GLU A 1 180 ? -17.285 7.235 5.643 1.00 95.06 180 GLU A CA 1
ATOM 1444 C C . GLU A 1 180 ? -18.029 7.436 6.975 1.00 95.06 180 GLU A C 1
ATOM 1446 O O . GLU A 1 180 ? -18.230 6.507 7.760 1.00 95.06 180 GLU A O 1
ATOM 1451 N N . LYS A 1 181 ? -18.434 8.678 7.252 1.00 95.44 181 LYS A N 1
ATOM 1452 C CA . LYS A 1 181 ? -19.092 9.057 8.513 1.00 95.44 181 LYS A CA 1
ATOM 1453 C C . LYS A 1 181 ? -20.451 8.380 8.708 1.00 95.44 181 LYS A C 1
ATOM 1455 O O . LYS A 1 181 ? -20.824 8.094 9.840 1.00 95.44 181 LYS A O 1
ATOM 1460 N N . SER A 1 182 ? -21.177 8.089 7.625 1.00 96.50 182 SER A N 1
ATOM 1461 C CA . SER A 1 182 ? -22.481 7.408 7.681 1.00 96.50 182 SER A CA 1
ATOM 1462 C C . SER A 1 182 ? -22.399 6.027 8.340 1.00 96.50 182 SER A C 1
ATOM 1464 O O . SER A 1 182 ? -23.314 5.653 9.072 1.00 96.50 182 SER A O 1
ATOM 1466 N N . ARG A 1 183 ? -21.274 5.314 8.170 1.00 96.62 183 ARG A N 1
ATOM 1467 C CA . ARG A 1 183 ? -21.032 3.991 8.769 1.00 96.62 183 ARG A CA 1
ATOM 1468 C C . ARG A 1 183 ? -21.092 3.993 10.294 1.00 96.62 183 ARG A C 1
ATOM 1470 O O . ARG A 1 183 ? -21.383 2.958 10.884 1.00 96.62 183 ARG A O 1
ATOM 1477 N N . ILE A 1 184 ? -20.840 5.136 10.932 1.00 96.62 184 ILE A N 1
ATOM 1478 C CA . ILE A 1 184 ? -20.868 5.256 12.394 1.00 96.62 184 ILE A CA 1
ATOM 1479 C C . ILE A 1 184 ? -22.278 4.983 12.927 1.00 96.62 184 ILE A C 1
ATOM 1481 O O . ILE A 1 184 ? -22.418 4.329 13.955 1.00 96.62 184 ILE A O 1
ATOM 1485 N N . VAL A 1 185 ? -23.308 5.444 12.213 1.00 96.25 185 VAL A N 1
ATOM 1486 C CA . VAL A 1 185 ? -24.707 5.415 12.671 1.00 96.25 185 VAL A CA 1
ATOM 1487 C C . VAL A 1 185 ? -25.571 4.384 11.947 1.00 96.25 185 VAL A C 1
ATOM 1489 O O . VAL A 1 185 ? -26.648 4.052 12.428 1.00 96.25 185 VAL A O 1
ATOM 1492 N N . SER A 1 186 ? -25.136 3.881 10.790 1.00 95.50 186 SER A N 1
ATOM 1493 C CA . SER A 1 186 ? -25.894 2.903 10.010 1.00 95.50 186 SER A CA 1
ATOM 1494 C C . SER A 1 186 ? -24.967 1.977 9.232 1.00 95.50 186 SER A C 1
ATOM 1496 O O . SER A 1 186 ? -23.979 2.419 8.646 1.00 95.50 186 SER A O 1
ATOM 1498 N N . GLN A 1 187 ? -25.292 0.686 9.211 1.00 96.06 187 GLN A N 1
ATOM 1499 C CA . GLN A 1 187 ? -24.567 -0.328 8.454 1.00 96.06 187 GLN A CA 1
ATOM 1500 C C . GLN A 1 187 ? -25.559 -1.157 7.638 1.00 96.06 187 GLN A C 1
ATOM 1502 O O . GLN A 1 187 ? -26.658 -1.469 8.099 1.00 96.06 187 GLN A O 1
ATOM 1507 N N . ALA A 1 188 ? -25.174 -1.513 6.413 1.00 94.25 188 ALA A N 1
ATOM 1508 C CA . ALA A 1 188 ? -25.951 -2.444 5.608 1.00 94.25 188 ALA A CA 1
ATOM 1509 C C . ALA A 1 188 ? -25.902 -3.856 6.213 1.00 94.25 188 ALA A C 1
ATOM 1511 O O . ALA A 1 188 ? -25.019 -4.187 7.008 1.00 94.25 188 ALA A O 1
ATOM 1512 N N . ARG A 1 189 ? -26.843 -4.710 5.799 1.00 94.69 189 ARG A N 1
ATOM 1513 C CA . ARG A 1 189 ? -26.856 -6.123 6.191 1.00 94.69 189 ARG A CA 1
ATOM 1514 C C . ARG A 1 189 ? -25.508 -6.780 5.860 1.00 94.69 189 ARG A C 1
ATOM 1516 O O . ARG A 1 189 ? -24.951 -6.543 4.793 1.00 94.69 189 ARG A O 1
ATOM 1523 N N . ASP A 1 190 ? -25.016 -7.599 6.788 1.00 93.38 190 ASP A N 1
ATOM 1524 C CA . ASP A 1 190 ? -23.746 -8.340 6.709 1.00 93.38 190 ASP A CA 1
ATOM 1525 C C . ASP A 1 190 ? -22.462 -7.478 6.703 1.00 93.38 190 ASP A C 1
ATOM 1527 O O . ASP A 1 190 ? -21.349 -8.016 6.638 1.00 93.38 190 ASP A O 1
ATOM 1531 N N . GLU A 1 191 ? -22.584 -6.157 6.868 1.00 95.75 191 GLU A N 1
ATOM 1532 C CA . GLU A 1 191 ? -21.467 -5.252 7.141 1.00 95.75 191 GLU A CA 1
ATOM 1533 C C . GLU A 1 191 ? -21.298 -4.984 8.644 1.00 95.75 191 GLU A C 1
ATOM 1535 O O . GLU A 1 191 ? -22.168 -5.284 9.460 1.00 95.75 191 GLU A O 1
ATOM 1540 N N . ARG A 1 192 ? -20.152 -4.410 9.028 1.00 96.00 192 ARG A N 1
ATOM 1541 C CA . ARG A 1 192 ? -19.896 -3.957 10.404 1.00 96.00 192 ARG A CA 1
ATOM 1542 C C . ARG A 1 192 ? -19.561 -2.470 10.451 1.00 96.00 192 ARG A C 1
ATOM 1544 O O . ARG A 1 192 ? -19.240 -1.850 9.431 1.00 96.00 192 ARG A O 1
ATOM 1551 N N . ASN A 1 193 ? -19.612 -1.914 11.659 1.00 97.06 193 ASN A N 1
ATOM 1552 C CA . ASN A 1 193 ? -19.018 -0.617 11.968 1.00 97.06 193 ASN A CA 1
ATOM 1553 C C . ASN A 1 193 ? -17.470 -0.714 11.935 1.00 97.06 193 ASN A C 1
ATOM 1555 O O . ASN A 1 193 ? -16.910 -1.769 11.613 1.00 97.06 193 ASN A O 1
ATOM 1559 N N . TYR A 1 194 ? -16.771 0.373 12.256 1.00 97.62 194 TYR A N 1
ATOM 1560 C CA . TYR A 1 194 ? -15.309 0.394 12.352 1.00 97.62 194 TYR A CA 1
ATOM 1561 C C . TYR A 1 194 ? -14.782 -0.606 13.384 1.00 97.62 194 TYR A C 1
ATOM 1563 O O . TYR A 1 194 ? -15.411 -0.843 14.420 1.00 97.62 194 TYR A O 1
ATOM 1571 N N . HIS A 1 195 ? -13.618 -1.198 13.103 1.00 97.00 195 HIS A N 1
ATOM 1572 C CA . HIS A 1 195 ? -13.037 -2.258 13.930 1.00 97.00 195 HIS A CA 1
ATOM 1573 C C . HIS A 1 195 ? -12.830 -1.842 15.386 1.00 97.00 195 HIS A C 1
ATOM 1575 O O . HIS A 1 195 ? -13.069 -2.659 16.273 1.00 97.00 195 HIS A O 1
ATOM 1581 N N . VAL A 1 196 ? -12.487 -0.576 15.639 1.00 96.94 196 VAL A N 1
ATOM 1582 C CA . VAL A 1 196 ? -12.235 -0.037 16.979 1.00 96.94 196 VAL A CA 1
ATOM 1583 C C . VAL A 1 196 ? -13.382 -0.316 17.945 1.00 96.94 196 VAL A C 1
ATOM 1585 O O . VAL A 1 196 ? -13.113 -0.720 19.069 1.00 96.94 196 VAL A O 1
ATOM 1588 N N . PHE A 1 197 ? -14.644 -0.211 17.517 1.00 96.12 197 PHE A N 1
ATOM 1589 C CA . PHE A 1 197 ? -15.788 -0.472 18.396 1.00 96.12 197 PHE A CA 1
ATOM 1590 C C . PHE A 1 197 ? -15.821 -1.928 18.873 1.00 96.12 197 PHE A C 1
ATOM 1592 O O . PHE A 1 197 ? -16.056 -2.202 20.046 1.00 96.12 197 PHE A O 1
ATOM 1599 N N . TYR A 1 198 ? -15.514 -2.873 17.985 1.00 95.25 198 TYR A N 1
ATOM 1600 C CA . TYR A 1 198 ? -15.491 -4.297 18.319 1.00 95.25 198 TYR A CA 1
ATOM 1601 C C . TYR A 1 198 ? -14.230 -4.686 19.092 1.00 95.25 198 TYR A C 1
ATOM 1603 O O . TYR A 1 198 ? -14.311 -5.486 20.024 1.00 95.25 198 TYR A O 1
ATOM 1611 N N . CYS A 1 199 ? -13.076 -4.120 18.730 1.00 94.44 199 CYS A N 1
ATOM 1612 C CA . CYS A 1 199 ? -11.812 -4.321 19.435 1.00 94.44 199 CYS A CA 1
ATOM 1613 C C . CYS A 1 199 ? -11.895 -3.809 20.876 1.00 94.44 199 CYS A C 1
ATOM 1615 O O . CYS A 1 199 ? -11.485 -4.521 21.786 1.00 94.44 199 CYS A O 1
ATOM 1617 N N . LEU A 1 200 ? -12.486 -2.629 21.088 1.00 94.62 200 LEU A N 1
ATOM 1618 C CA . LEU A 1 200 ? -12.702 -2.037 22.407 1.00 94.62 200 LEU A CA 1
ATOM 1619 C C . LEU A 1 200 ? -13.581 -2.947 23.274 1.00 94.62 200 LEU A C 1
ATOM 1621 O O . LEU A 1 200 ? -13.165 -3.387 24.343 1.00 94.62 200 LEU A O 1
ATOM 1625 N N . LEU A 1 201 ? -14.767 -3.308 22.772 1.00 94.25 201 LEU A N 1
ATOM 1626 C CA . LEU A 1 201 ? -15.707 -4.158 23.502 1.00 94.25 201 LEU A CA 1
ATOM 1627 C C . LEU A 1 201 ? -15.167 -5.571 23.741 1.00 94.25 201 LEU A C 1
ATOM 1629 O O . LEU A 1 201 ? -15.508 -6.189 24.744 1.00 94.25 201 LEU A O 1
ATOM 1633 N N . SER A 1 202 ? -14.335 -6.113 22.856 1.00 92.88 202 SER A N 1
ATOM 1634 C CA . SER A 1 202 ? -13.768 -7.456 23.043 1.00 92.88 202 SER A CA 1
ATOM 1635 C C . SER A 1 202 ? -12.518 -7.454 23.925 1.00 92.88 202 SER A C 1
ATOM 1637 O O . SER A 1 202 ? -12.267 -8.440 24.609 1.00 92.88 202 SER A O 1
ATOM 1639 N N . GLY A 1 203 ? -11.739 -6.369 23.906 1.00 93.50 203 GLY A N 1
ATOM 1640 C CA . GLY A 1 203 ? -10.450 -6.259 24.590 1.00 93.50 203 GLY A CA 1
ATOM 1641 C C . GLY A 1 203 ? -10.516 -5.740 26.028 1.00 93.50 203 GLY A C 1
ATOM 1642 O O . GLY A 1 203 ? -9.590 -5.996 26.789 1.00 93.50 203 GLY A O 1
ATOM 1643 N N . MET A 1 204 ? -11.585 -5.037 26.415 1.00 95.56 204 MET A N 1
ATOM 1644 C CA . MET A 1 204 ? -11.745 -4.503 27.775 1.00 95.56 204 MET A CA 1
ATOM 1645 C C . MET A 1 204 ? -12.095 -5.577 28.813 1.00 95.56 204 MET A C 1
ATOM 1647 O O . MET A 1 204 ? -12.904 -6.480 28.563 1.00 95.56 204 MET A O 1
ATOM 1651 N N . SER A 1 205 ? -11.557 -5.408 30.022 1.00 95.12 205 SER A N 1
ATOM 1652 C CA . SER A 1 205 ? -11.947 -6.153 31.223 1.00 95.12 205 SER A CA 1
ATOM 1653 C C . SER A 1 205 ? -13.392 -5.856 31.645 1.00 95.12 205 SER A C 1
ATOM 1655 O O . SER A 1 205 ? -14.025 -4.898 31.191 1.00 95.12 205 SER A O 1
ATOM 1657 N N . LYS A 1 206 ? -13.951 -6.688 32.533 1.00 93.19 206 LYS A N 1
ATOM 1658 C CA . LYS A 1 206 ? -15.322 -6.485 33.036 1.00 93.19 206 LYS A CA 1
ATOM 1659 C C . LYS A 1 206 ? -15.426 -5.198 33.854 1.00 93.19 206 LYS A C 1
ATOM 1661 O O . LYS A 1 206 ? -16.443 -4.512 33.793 1.00 93.19 206 LYS A O 1
ATOM 1666 N N . GLU A 1 207 ? -14.376 -4.882 34.598 1.00 95.62 207 GLU A N 1
ATOM 1667 C CA . GLU A 1 207 ? -14.249 -3.700 35.437 1.00 95.62 207 GLU A CA 1
ATOM 1668 C C . GLU A 1 207 ? -14.235 -2.426 34.582 1.00 95.62 207 GLU A C 1
ATOM 1670 O O . GLU A 1 207 ? -15.009 -1.507 34.849 1.00 95.62 207 GLU A O 1
ATOM 1675 N N . GLU A 1 208 ? -13.440 -2.403 33.507 1.00 95.31 208 GLU A N 1
ATOM 1676 C CA . GLU A 1 208 ? -13.386 -1.281 32.558 1.00 95.31 208 GLU A CA 1
ATOM 1677 C C . GLU A 1 208 ? -14.727 -1.070 31.854 1.00 95.31 208 GLU A C 1
ATOM 1679 O O . GLU A 1 208 ? -15.228 0.054 31.819 1.00 95.31 208 GLU A O 1
ATOM 1684 N N . LYS A 1 209 ? -15.361 -2.147 31.366 1.00 94.88 209 LYS A N 1
ATOM 1685 C CA . LYS A 1 209 ? -16.692 -2.060 30.743 1.00 94.88 209 LYS A CA 1
ATOM 1686 C C . LYS A 1 209 ? -17.721 -1.4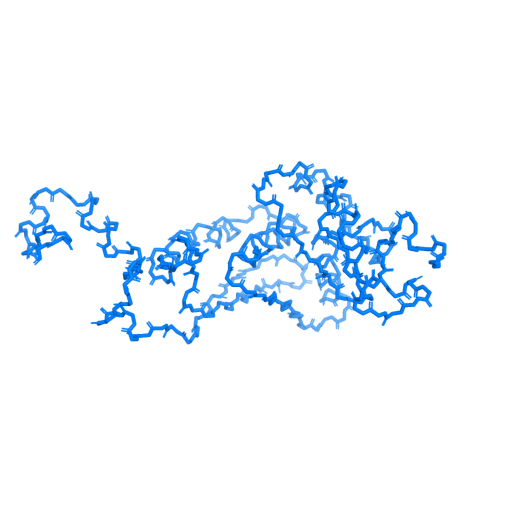70 31.693 1.00 94.88 209 LYS A C 1
ATOM 1688 O O . LYS A 1 209 ? -18.462 -0.576 31.304 1.00 94.88 209 LYS A O 1
ATOM 1693 N N . LYS A 1 210 ? -17.731 -1.929 32.948 1.00 94.38 210 LYS A N 1
ATOM 1694 C CA . LYS A 1 210 ? -18.640 -1.414 33.975 1.00 94.38 210 LYS A CA 1
ATOM 1695 C C . LYS A 1 210 ? -18.377 0.060 34.284 1.00 94.38 210 LYS A C 1
ATOM 1697 O O . LYS A 1 210 ? -19.324 0.789 34.528 1.00 94.38 210 LYS A O 1
ATOM 1702 N N . SER A 1 211 ? -17.119 0.501 34.271 1.00 96.62 211 SER A N 1
ATOM 1703 C CA . SER A 1 211 ? -16.773 1.908 34.519 1.00 96.62 211 SER A CA 1
ATOM 1704 C C . SER A 1 211 ? -17.193 2.862 33.394 1.00 96.62 211 SER A C 1
ATOM 1706 O O . SER A 1 211 ? -17.305 4.061 33.631 1.00 96.62 211 SER A O 1
ATOM 1708 N N . LEU A 1 212 ? -17.416 2.330 32.188 1.00 95.62 212 LEU A N 1
ATOM 1709 C CA . LEU A 1 212 ? -17.805 3.074 30.988 1.00 95.62 212 LEU A CA 1
ATOM 1710 C C . LEU A 1 212 ? -19.256 2.796 30.558 1.00 95.62 212 LEU A C 1
ATOM 1712 O O . LEU A 1 212 ? -19.639 3.182 29.456 1.00 95.62 212 LEU A O 1
ATOM 1716 N N . ASP A 1 213 ? -20.036 2.100 31.392 1.00 95.06 213 ASP A N 1
ATOM 1717 C CA . ASP A 1 213 ? -21.413 1.674 31.103 1.00 95.06 213 ASP A CA 1
ATOM 1718 C C . ASP A 1 213 ? -21.564 0.901 29.771 1.00 95.06 213 ASP A C 1
ATOM 1720 O O . ASP A 1 213 ? -22.544 1.050 29.043 1.00 95.06 213 ASP A O 1
ATOM 1724 N N . LEU A 1 214 ? -20.582 0.053 29.438 1.00 93.56 214 LEU A N 1
ATOM 1725 C CA . LEU A 1 214 ? -20.546 -0.729 28.197 1.00 93.56 214 LEU A CA 1
ATOM 1726 C C . LEU A 1 214 ? -21.100 -2.153 28.374 1.00 93.56 214 LEU A C 1
ATOM 1728 O O . LEU A 1 214 ? -20.792 -2.845 29.349 1.00 93.56 214 LEU A O 1
ATOM 1732 N N . THR A 1 215 ? -21.841 -2.624 27.369 1.00 90.50 215 THR A N 1
ATOM 1733 C CA . THR A 1 215 ? -22.435 -3.973 27.281 1.00 90.50 215 THR A CA 1
ATOM 1734 C C . THR A 1 215 ? -21.853 -4.775 26.103 1.00 90.50 215 THR A C 1
ATOM 1736 O O . THR A 1 215 ? -20.764 -4.459 25.611 1.00 90.50 215 THR A O 1
ATOM 1739 N N . ALA A 1 216 ? -22.486 -5.879 25.679 1.00 84.31 216 ALA A N 1
ATOM 1740 C CA . ALA A 1 216 ? -22.031 -6.626 24.507 1.00 84.31 216 ALA A CA 1
ATOM 1741 C C . ALA A 1 216 ? -22.396 -5.895 23.205 1.00 84.31 216 ALA A C 1
ATOM 1743 O O . ALA A 1 216 ? -23.367 -5.159 23.139 1.00 84.31 216 ALA A O 1
ATOM 1744 N N . ALA A 1 217 ? -21.643 -6.143 22.130 1.00 83.81 217 ALA A N 1
ATOM 1745 C CA . ALA A 1 217 ? -21.888 -5.505 20.829 1.00 83.81 217 ALA A CA 1
ATOM 1746 C C . ALA A 1 217 ? -23.212 -5.922 20.152 1.00 83.81 217 ALA A C 1
ATOM 1748 O O . ALA A 1 217 ? -23.591 -5.337 19.141 1.00 83.81 217 ALA A O 1
ATOM 1749 N N . SER A 1 218 ? -23.837 -6.995 20.640 1.00 79.88 218 SER A N 1
ATOM 1750 C CA . SER A 1 218 ? -25.138 -7.497 20.190 1.00 79.88 218 SER A CA 1
ATOM 1751 C C . SER A 1 218 ? -26.319 -6.898 20.950 1.00 79.88 218 SER A C 1
ATOM 1753 O O . SER A 1 218 ? -27.451 -7.117 20.519 1.00 79.88 218 SER A O 1
ATOM 1755 N N . ASP A 1 219 ? -26.047 -6.247 22.084 1.00 51.56 219 ASP A N 1
ATOM 1756 C CA . ASP A 1 219 ? -27.049 -5.582 22.921 1.00 51.56 219 ASP A CA 1
ATOM 1757 C C . ASP A 1 219 ? -27.382 -4.200 22.339 1.00 51.56 219 ASP A C 1
ATOM 1759 O O . ASP A 1 219 ? -28.575 -3.823 22.389 1.00 51.56 219 ASP A O 1
#

Organism: NCBI:txid392030

=== Feature glossary ===
Key to the feature types in this record:

pLDDT. pLDDT is the predicted lDDT-Cα score: AlphaFold's confidence that the local environment of each residue (all inter-atomic distances within 15 Å) is correctly placed. It is a per-residue number between 0 and 100, with higher meaning more reliable.

Radius of gyration, Cα contacts, bounding box. The geometric summary reports three shape descriptors. Rg (radius of gyration) measures how spread out the Cα atoms are about their centre of mass; compact globular proteins have small Rg, elongated or unfolded ones large. Cα contacts (<8 Å, |i−j|>4) count long-range residue pairs in spatial proximity — high for tightly packed folds, near zero for rods or random coil. The bounding-box extents give the protein's footprint along x, y, z in Å.

Backbone torsions (φ/ψ). Backbone dihedral angles. Every residue except chain termini has a φ (preceding-C → N → Cα → C) and a ψ (N → Cα → C → next-N). They are reported in degrees following the IUPAC sign convention. Secondary structure is essentially a statement about which (φ, ψ) basin each residue occupies.

Contact-map, Ramachandran, and PAE plots. Plot images: a contact map (which residues are close in 3D, as an N×N binary image), a Ramachandran scatter (backbone torsion angles, revealing secondary-structure composition at a glance), and — for AlphaFold structures — a PAE heatmap (pairwise prediction confidence).

Predicted aligned error. Predicted Aligned Error (PAE) is an AlphaFold confidence matrix: entry (i, j) is the expected error in the position of residue j, in ångströms, when the prediction is superimposed on the true structure at residue i. Low PAE within a block of residues means that block is internally rigid and well-predicted; high PAE between two blocks means their relative placement is uncertain even if each block i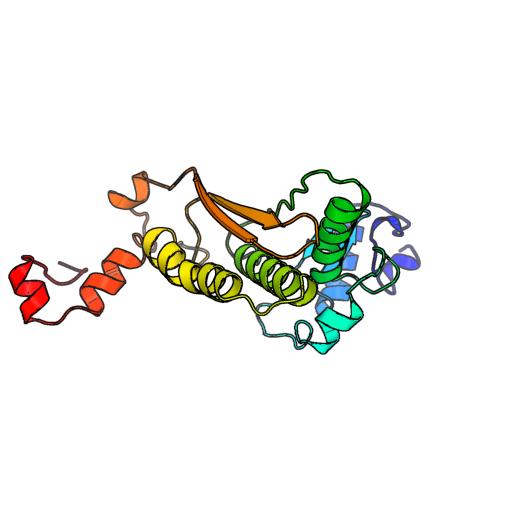ndividually is confident.

Secondary structure (3-state, P-SEA). Three-state secondary structure (P-SEA) collapses the eight DSSP classes into helix (a), strand (b), and coil (c). P-SEA assigns these from Cα geometry alone — distances and angles — without requiring backbone oxygens, so it works on any Cα trace.

Solvent-accessible surface area. Solvent-accessible surface area (SASA) is the area in Å² traced out by the centre of a 1.4 Å probe sphere (a water molecule) rolled over the protein's van der Waals surface (Shrake–Rupley / Lee–Richards construction). Buried residues have near-zero SASA; fully exposed residues can exceed 200 Å². The total SASA scales roughly with the number of surface residues.

Foldseek 3Di. The Foldseek 3Di string encodes local tertiary geometry as a 20-letter alphabet — one character per residue — derived from the relative positions of nearby Cα atoms. Unlike the amino-acid sequence, 3Di is a direct function of the 3D structure, so two proteins with the same fold have similar 3Di strings even at low sequence identity.

B-factor. For experimental (PDB) structures, the B-factor (temperature factor) quantifies the positional spread of each atom in the crystal — a combination of thermal vibration and static disorder — in units of Å². High B-factors mark flexible loops or poorly resolved regions; low B-factors mark the rigid, well-ordered core.

mmCIF coordinates. The mmCIF block holds the 3D Cartesian coordinates of each backbone atom (N, Cα, C, O) in ångströms. mmCIF is the PDB's canonical archive format — a tagged-loop text representation of the atomic model.

InterPro / GO / CATH / organism. Functional annotations link the protein to curated databases. InterPro entries identify conserved domains and families by matching the sequence against member-database signatures (Pfam, PROSITE, CDD, …). Gene Ontology (GO) terms describe molecular function, biological process, and cellular component in a controlled vocabulary. CATH places the structure in a hierarchical fold classification (Class/Architecture/Topology/Homologous-superfamily). The organism is the source species.

Rendered structure images. Structure images are PyMOL renders from six orthogonal camera directions. Cartoon representation draws helices as coils and strands as arrows; sticks shows the backbone as bonds; surface shows the solvent-excluded envelope. Rainbow coloring maps sequence position to hue (blue→red, N→C); chain coloring assigns a distinct color per polypeptide.

Sequence. This is the polypeptide sequence — one letter per residue, N-terminus first. Length ranges from a few dozen residues for small domains to over a thousand for large multi-domain proteins.

Secondary structure (8-state, DSSP). The SS8 string is DSSP's per-resid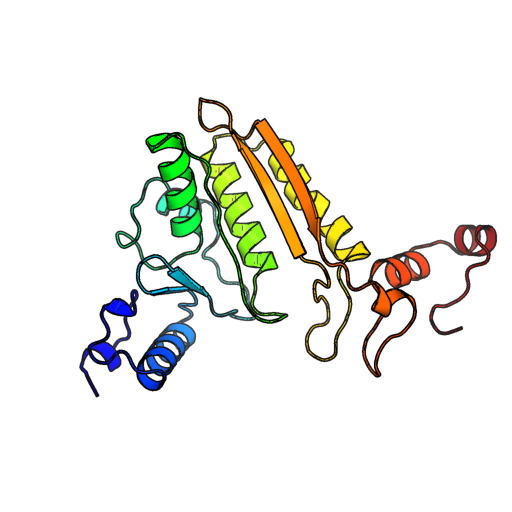ue secondary-structure call. α-helix (H) means an i→i+4 H-bond ladder; β-strand (E) means the residue participates in a β-sheet; 3₁₀ (G) and π (I) are tighter and wider helices; T/S are turns/bends; '-' is loop.

Nearest PDB structures. Structural nearest neighbors (via Foldseek easy-search vs the PDB). Reported per hit: target PDB id, E-value, and alignment TM-score. A TM-score above ~0.5 is the conventional threshold for 'same fold'.